Protein AF-A0A0X1KJQ1-F1 (afdb_monomer_lite)

Foldseek 3Di:
DDALLQLQQQLLVQQLVCCLPVVDGQAPVSSVVSLVVSVWDWPDDDPQWTWTDDPFWIWIWRGDQKTKIWIATPVRPLQRIKIWIWHQDPVQQWIWIFIGRPPPPDDPATQQRDIFTARSVPSDGPDLGRGAHWDQDPQGIEGEGEPVSVVSCVVVVNPQAHSGRRAGWDDDPQKIAGPPPRYMYGYDD

Sequence (189 aa):
MQEPITVAVPLAKRMMDVMVTEKRLPSGDDVRRFLKELGLEELYTGRGIALFRSRDVVALLFPREGLIVDVIPASGEVSDALEVIAYHDRKLNSLILEILPANDLEYEGNIGLEPVIVNLETGELESTPVLGDFEEDKDGFYLVIDRETFERWKENGNLGTCPLCGGELAWRGKKAVCLDCGYGVKVKD

Structure (mmCIF, N/CA/C/O backbone):
data_AF-A0A0X1KJQ1-F1
#
_entry.id   AF-A0A0X1KJQ1-F1
#
loop_
_atom_site.group_PDB
_atom_site.id
_atom_site.type_symbol
_atom_site.label_atom_id
_atom_site.label_alt_id
_atom_site.label_comp_id
_atom_site.label_asym_id
_atom_site.label_entity_id
_atom_site.label_seq_id
_atom_site.pdbx_PDB_ins_code
_atom_site.Cartn_x
_atom_site.Cartn_y
_atom_site.Cartn_z
_atom_site.occupancy
_atom_site.B_iso_or_equiv
_atom_site.auth_seq_id
_atom_site.auth_comp_id
_atom_site.auth_asym_id
_atom_site.auth_atom_id
_atom_site.pdbx_PDB_model_num
ATOM 1 N N . MET A 1 1 ? -2.306 -7.847 -16.699 1.00 67.56 1 MET A N 1
ATOM 2 C CA . MET A 1 1 ? -2.347 -8.990 -15.761 1.00 67.56 1 MET A CA 1
ATOM 3 C C . MET A 1 1 ? -2.340 -8.388 -14.376 1.00 67.56 1 MET A C 1
ATOM 5 O O . MET A 1 1 ? -1.516 -7.514 -14.147 1.00 67.56 1 MET A O 1
ATOM 9 N N . GLN A 1 2 ? -3.299 -8.731 -13.522 1.00 81.56 2 GLN A N 1
ATOM 10 C CA . GLN A 1 2 ? -3.352 -8.179 -12.167 1.00 81.56 2 GLN A CA 1
ATOM 11 C C . GLN A 1 2 ? -2.615 -9.133 -11.222 1.00 81.56 2 GLN A C 1
ATOM 13 O O . GLN A 1 2 ? -3.049 -10.261 -11.030 1.00 81.56 2 GLN A O 1
ATOM 18 N N . GLU A 1 3 ? -1.488 -8.698 -10.666 1.00 92.50 3 GLU A N 1
ATOM 19 C CA . GLU A 1 3 ? -0.755 -9.432 -9.624 1.00 92.50 3 GLU A CA 1
ATOM 20 C C . GLU A 1 3 ? -1.166 -8.921 -8.233 1.00 92.50 3 GLU A C 1
ATOM 22 O O . GLU A 1 3 ? -1.623 -7.776 -8.130 1.00 92.50 3 GLU A O 1
ATOM 27 N N . PRO A 1 4 ? -0.993 -9.693 -7.145 1.00 95.62 4 PRO A N 1
ATOM 28 C CA . PRO A 1 4 ? -1.346 -9.248 -5.794 1.00 95.62 4 PRO A CA 1
ATOM 29 C C . PRO A 1 4 ? -0.784 -7.872 -5.417 1.00 95.62 4 PRO A C 1
ATOM 31 O O . PRO A 1 4 ? -1.513 -7.031 -4.886 1.00 95.62 4 PRO A O 1
ATOM 34 N N . ILE A 1 5 ? 0.468 -7.587 -5.794 1.00 95.38 5 ILE A N 1
ATOM 35 C CA . ILE A 1 5 ? 1.127 -6.293 -5.561 1.00 95.38 5 ILE A CA 1
ATOM 36 C C . ILE A 1 5 ? 0.358 -5.113 -6.177 1.00 95.38 5 ILE A C 1
ATOM 38 O O . ILE A 1 5 ? 0.263 -4.041 -5.576 1.00 95.38 5 ILE A O 1
ATOM 42 N N . THR A 1 6 ? -0.270 -5.333 -7.336 1.00 95.69 6 THR A N 1
ATOM 43 C CA . THR A 1 6 ? -1.041 -4.324 -8.081 1.00 95.69 6 THR A CA 1
ATOM 44 C C . THR A 1 6 ? -2.399 -4.011 -7.451 1.00 95.69 6 THR A C 1
ATOM 46 O O . THR A 1 6 ? -3.085 -3.092 -7.892 1.00 95.69 6 THR A O 1
ATOM 49 N N . VAL A 1 7 ? -2.781 -4.745 -6.403 1.00 97.81 7 VAL A N 1
ATOM 50 C CA . VAL A 1 7 ? -3.948 -4.458 -5.559 1.00 97.81 7 VAL A CA 1
ATOM 51 C C . VAL A 1 7 ? -3.516 -4.000 -4.176 1.00 97.81 7 VAL A C 1
ATOM 53 O O . VAL A 1 7 ? -4.035 -2.997 -3.697 1.00 97.81 7 VAL A O 1
ATOM 56 N N . ALA A 1 8 ? -2.557 -4.689 -3.555 1.00 97.88 8 ALA A N 1
ATOM 57 C CA . ALA A 1 8 ? -2.129 -4.421 -2.187 1.00 97.88 8 ALA A CA 1
ATOM 58 C C . ALA A 1 8 ? -1.573 -2.998 -2.007 1.00 97.88 8 ALA A C 1
ATOM 60 O O . ALA A 1 8 ? -2.019 -2.275 -1.118 1.00 97.88 8 ALA A O 1
ATOM 61 N N . VAL A 1 9 ? -0.667 -2.553 -2.887 1.00 98.19 9 VAL A N 1
ATOM 62 C CA . VAL A 1 9 ? -0.049 -1.217 -2.785 1.00 98.19 9 VAL A CA 1
ATOM 63 C C . VAL A 1 9 ? -1.064 -0.088 -3.036 1.00 98.19 9 VAL A C 1
ATOM 65 O O . VAL A 1 9 ? -1.160 0.814 -2.198 1.00 98.19 9 VAL A O 1
ATOM 68 N N . PRO A 1 10 ? -1.890 -0.124 -4.102 1.00 98.25 10 PRO A N 1
ATOM 69 C CA . PRO A 1 10 ? -2.938 0.880 -4.297 1.00 98.25 10 PRO A CA 1
ATOM 70 C C . PRO A 1 10 ? -4.018 0.870 -3.209 1.00 98.25 10 PRO A C 1
ATOM 72 O O . PRO A 1 10 ? -4.569 1.923 -2.868 1.00 98.25 10 PRO A O 1
ATOM 75 N N . LEU A 1 11 ? -4.339 -0.302 -2.654 1.00 98.69 11 LEU A N 1
ATOM 76 C CA . LEU A 1 11 ? -5.252 -0.417 -1.521 1.00 98.69 11 LEU A CA 1
ATOM 77 C C . LEU A 1 11 ? -4.668 0.276 -0.288 1.00 98.69 11 LEU A C 1
ATOM 79 O O . LEU A 1 11 ? -5.336 1.121 0.307 1.00 98.69 11 LEU A O 1
ATOM 83 N N . ALA A 1 12 ? -3.414 -0.025 0.050 1.00 98.50 12 ALA A N 1
ATOM 84 C CA . ALA A 1 12 ? -2.719 0.603 1.163 1.00 98.50 12 ALA A CA 1
ATOM 85 C C . ALA A 1 12 ? -2.623 2.125 0.987 1.00 98.50 12 ALA A C 1
ATOM 87 O O . ALA A 1 12 ? -2.855 2.858 1.943 1.00 98.50 12 ALA A O 1
ATOM 88 N N . LYS A 1 13 ? -2.396 2.629 -0.236 1.00 98.19 13 LYS A N 1
ATOM 89 C CA . LYS A 1 13 ? -2.432 4.075 -0.516 1.00 98.19 13 LYS A CA 1
ATOM 90 C C . LYS A 1 13 ? -3.774 4.702 -0.118 1.00 98.19 13 LYS A C 1
AT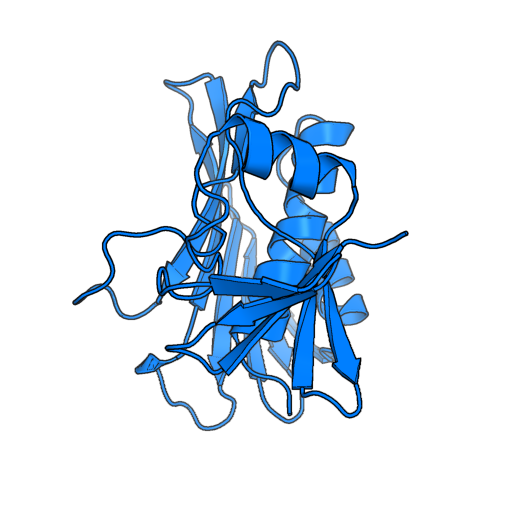OM 92 O O . LYS A 1 13 ? -3.795 5.708 0.585 1.00 98.19 13 LYS A O 1
ATOM 97 N N . ARG A 1 14 ? -4.895 4.093 -0.523 1.00 98.38 14 ARG A N 1
ATOM 98 C CA . ARG A 1 14 ? -6.253 4.578 -0.194 1.00 98.38 14 ARG A CA 1
ATOM 99 C C . ARG A 1 14 ? -6.545 4.494 1.305 1.00 98.38 14 ARG A C 1
ATOM 101 O O . ARG A 1 14 ? -7.184 5.381 1.863 1.00 98.38 14 ARG A O 1
ATOM 108 N N . MET A 1 15 ? -6.070 3.439 1.965 1.00 98.19 15 MET A N 1
ATOM 109 C CA . MET A 1 15 ? -6.195 3.271 3.415 1.00 98.19 15 MET A CA 1
ATOM 110 C C . MET A 1 15 ? -5.374 4.314 4.184 1.00 98.19 15 MET A C 1
ATOM 112 O O . MET A 1 15 ? -5.902 4.932 5.107 1.00 98.19 15 MET A O 1
ATOM 116 N N . MET A 1 16 ? -4.130 4.564 3.764 1.00 97.62 16 MET A N 1
ATOM 117 C CA . MET A 1 16 ? -3.270 5.622 4.298 1.00 97.62 16 MET A CA 1
ATOM 118 C C . MET A 1 16 ? -3.942 6.991 4.180 1.00 97.62 16 MET A C 1
ATOM 120 O O . MET A 1 16 ? -3.941 7.749 5.145 1.00 97.62 16 MET A O 1
ATOM 124 N N . ASP A 1 17 ? -4.562 7.296 3.038 1.00 96.69 17 ASP A N 1
ATOM 125 C CA . ASP A 1 17 ? -5.231 8.585 2.827 1.00 96.69 17 ASP A CA 1
ATOM 126 C C . ASP A 1 17 ? -6.371 8.818 3.831 1.00 96.69 17 ASP A C 1
ATOM 128 O O . ASP A 1 17 ? -6.514 9.927 4.352 1.00 96.69 17 ASP A O 1
ATOM 132 N N . VAL A 1 18 ? -7.137 7.773 4.170 1.00 96.94 18 VAL A N 1
ATOM 133 C CA . VAL A 1 18 ? -8.138 7.830 5.251 1.00 96.94 18 VAL A CA 1
ATOM 134 C C . VAL A 1 18 ? -7.468 8.030 6.609 1.00 96.94 18 VAL A C 1
ATOM 136 O O . VAL A 1 18 ? -7.904 8.882 7.380 1.00 96.94 18 VAL A O 1
ATOM 139 N N . MET A 1 19 ? -6.403 7.282 6.907 1.00 96.75 19 MET A N 1
ATOM 140 C CA . MET A 1 19 ? -5.696 7.382 8.190 1.00 96.75 19 MET A CA 1
ATOM 141 C C . MET A 1 19 ? -5.134 8.786 8.425 1.00 96.75 19 MET A C 1
ATOM 143 O O . MET A 1 19 ? -5.320 9.333 9.509 1.00 96.75 19 MET A O 1
ATOM 147 N N . VAL A 1 20 ? -4.512 9.390 7.411 1.00 95.50 20 VAL A N 1
ATOM 148 C CA . VAL A 1 20 ? -3.933 10.741 7.484 1.00 95.50 20 VAL A CA 1
ATOM 149 C C . VAL A 1 20 ? -5.025 11.812 7.543 1.00 95.50 20 VAL A C 1
ATOM 151 O O . VAL A 1 20 ? -4.971 12.710 8.381 1.00 95.50 20 VAL A O 1
ATOM 154 N N . THR A 1 21 ? -6.045 11.722 6.684 1.00 94.94 21 THR A N 1
ATOM 155 C CA . THR A 1 21 ? -7.058 12.786 6.555 1.00 94.94 21 THR A CA 1
ATOM 156 C C . THR A 1 21 ? -8.085 12.756 7.687 1.00 94.94 21 THR A C 1
ATOM 158 O O . THR A 1 21 ? -8.520 13.802 8.167 1.00 94.94 21 THR A O 1
ATOM 161 N N . GLU A 1 22 ? -8.495 11.561 8.114 1.00 95.62 22 GLU A N 1
ATOM 162 C CA . GLU A 1 22 ? -9.597 11.367 9.061 1.00 95.62 22 GLU A CA 1
ATOM 163 C C . GLU A 1 22 ? -9.137 10.915 10.453 1.00 95.62 22 GLU A C 1
ATOM 165 O O . GLU A 1 22 ? -9.962 10.834 11.364 1.00 95.62 22 GLU A O 1
ATOM 170 N N . LYS A 1 23 ? -7.839 10.630 10.642 1.00 95.38 23 LYS A N 1
ATOM 171 C CA . LYS A 1 23 ? -7.249 10.189 11.922 1.00 95.38 23 LYS A CA 1
ATOM 172 C C . LYS A 1 23 ? -7.946 8.962 12.521 1.00 95.38 23 LYS A C 1
ATOM 174 O O . LYS A 1 23 ? -8.136 8.854 13.733 1.00 95.38 23 LYS A O 1
ATOM 179 N N . ARG A 1 24 ? -8.348 8.021 11.665 1.00 95.12 24 ARG A N 1
ATOM 180 C CA . ARG A 1 24 ? -8.981 6.751 12.050 1.00 95.12 24 ARG A CA 1
ATOM 181 C C . ARG A 1 24 ? -8.536 5.619 11.138 1.00 95.12 24 ARG A C 1
ATOM 183 O O . ARG A 1 24 ? -8.109 5.852 10.012 1.00 95.12 24 ARG A O 1
ATOM 190 N N . LEU A 1 25 ? -8.725 4.382 11.589 1.00 96.44 25 LEU A N 1
ATOM 191 C CA . LEU A 1 25 ? -8.630 3.241 10.686 1.00 96.44 25 LEU A CA 1
ATOM 192 C C . LEU A 1 25 ? -9.742 3.310 9.622 1.00 96.44 25 LEU A C 1
ATOM 194 O O . LEU A 1 25 ? -10.868 3.742 9.924 1.00 96.44 25 LEU A O 1
ATOM 198 N N . PRO A 1 26 ? -9.460 2.874 8.384 1.00 96.25 26 PRO A N 1
ATOM 199 C CA . PRO A 1 26 ? -10.504 2.659 7.397 1.00 96.25 26 PRO A CA 1
ATOM 200 C C . PRO A 1 26 ? -11.497 1.615 7.920 1.00 96.25 26 PRO A C 1
ATOM 202 O O . PRO A 1 26 ? -11.125 0.627 8.554 1.00 96.25 26 PRO A O 1
ATOM 205 N N . SER A 1 27 ? -12.783 1.849 7.675 1.00 96.06 27 SER A N 1
ATOM 206 C CA . SER A 1 27 ? -13.830 0.898 8.035 1.00 96.06 27 SER A CA 1
ATOM 207 C C . SER A 1 27 ? -13.865 -0.266 7.042 1.00 96.06 27 SER A C 1
ATOM 209 O O . SER A 1 27 ? -13.328 -0.179 5.935 1.00 96.06 27 SER A O 1
ATOM 211 N N . GLY A 1 28 ? -14.568 -1.346 7.396 1.00 96.00 28 GLY A N 1
ATOM 212 C CA . GLY A 1 28 ? -14.837 -2.426 6.445 1.00 96.00 28 GLY A CA 1
ATOM 213 C C . GLY A 1 28 ? -15.487 -1.907 5.158 1.00 96.00 28 GLY A C 1
ATOM 214 O O . GLY A 1 28 ? -15.074 -2.295 4.074 1.00 96.00 28 GLY A O 1
ATOM 215 N N . ASP A 1 29 ? -16.439 -0.977 5.254 1.00 96.25 29 ASP A N 1
ATOM 216 C CA . ASP A 1 29 ? -17.105 -0.406 4.079 1.00 96.25 29 ASP A CA 1
ATOM 217 C C . ASP A 1 29 ? -16.185 0.485 3.232 1.00 96.25 29 ASP A C 1
ATOM 219 O O . ASP A 1 29 ? -16.284 0.446 2.003 1.00 96.25 29 ASP A O 1
ATOM 223 N N . ASP A 1 30 ? -15.248 1.215 3.852 1.00 97.81 30 ASP A N 1
ATOM 224 C CA . ASP A 1 30 ? -14.214 1.953 3.114 1.00 97.81 30 ASP A CA 1
ATOM 225 C C . ASP A 1 30 ? -13.378 0.996 2.261 1.00 97.81 30 ASP A C 1
ATOM 227 O O . ASP A 1 30 ? -13.228 1.202 1.057 1.00 97.81 30 ASP A O 1
ATOM 231 N N . VAL A 1 31 ? -12.895 -0.096 2.860 1.00 98.19 31 VAL A N 1
ATOM 232 C CA . VAL A 1 31 ? -12.043 -1.065 2.160 1.00 98.19 31 VAL A CA 1
ATOM 233 C C . VAL A 1 31 ? -12.809 -1.834 1.088 1.00 98.19 31 VAL A C 1
ATOM 235 O O . VAL A 1 31 ? -12.293 -2.028 -0.012 1.00 98.19 31 VAL A O 1
ATOM 238 N N . ARG A 1 32 ? -14.073 -2.198 1.339 1.00 98.00 32 ARG A N 1
ATOM 239 C CA . ARG A 1 32 ? -14.944 -2.796 0.312 1.00 98.00 32 ARG A CA 1
ATOM 240 C C . ARG A 1 32 ? -15.119 -1.868 -0.890 1.00 98.00 32 ARG A C 1
ATOM 242 O O . ARG A 1 32 ? -15.123 -2.344 -2.024 1.00 98.00 32 ARG A O 1
ATOM 249 N N . ARG A 1 33 ? -15.274 -0.556 -0.663 1.00 98.38 33 ARG A N 1
ATOM 250 C CA . ARG A 1 33 ? -15.333 0.444 -1.741 1.00 98.38 33 ARG A CA 1
ATOM 251 C C . ARG A 1 33 ? -14.007 0.491 -2.504 1.00 98.38 33 ARG A C 1
ATOM 253 O O . ARG A 1 33 ? -14.034 0.390 -3.726 1.00 98.38 33 ARG A O 1
ATOM 260 N N . PHE A 1 34 ? -12.874 0.565 -1.807 1.00 98.56 34 PHE A N 1
ATOM 261 C CA . PHE A 1 34 ? -11.551 0.618 -2.439 1.00 98.56 34 PHE A CA 1
ATOM 262 C C . PHE A 1 34 ? -11.261 -0.612 -3.304 1.00 98.56 34 PHE A C 1
ATOM 264 O O . PHE A 1 34 ? -10.818 -0.469 -4.438 1.00 98.56 34 PHE A O 1
ATOM 271 N N . LEU A 1 35 ? -11.581 -1.818 -2.827 1.00 98.50 35 LEU A N 1
ATOM 272 C CA . LEU A 1 35 ? -11.411 -3.049 -3.608 1.00 98.50 35 LEU A CA 1
ATOM 273 C C . LEU A 1 35 ? -12.257 -3.045 -4.895 1.00 98.50 35 LEU A C 1
ATOM 275 O O . LEU A 1 35 ? -11.777 -3.475 -5.943 1.00 98.50 35 LEU A O 1
ATOM 279 N N . LYS A 1 36 ? -13.483 -2.504 -4.850 1.00 98.38 36 LYS A N 1
ATOM 280 C CA . LYS A 1 36 ? -14.333 -2.331 -6.044 1.00 98.38 36 LYS A CA 1
ATOM 281 C C . LYS A 1 36 ? -13.759 -1.306 -7.020 1.00 98.38 36 LYS A C 1
ATOM 283 O O . LYS A 1 36 ? -13.779 -1.538 -8.225 1.00 98.38 36 LYS A O 1
ATOM 288 N N . GLU A 1 37 ? -13.226 -0.195 -6.516 1.00 98.00 37 GLU A N 1
ATOM 289 C CA . GLU A 1 37 ? -12.540 0.822 -7.328 1.00 98.00 37 GLU A CA 1
ATOM 290 C C . GLU A 1 37 ? -11.274 0.270 -8.001 1.00 98.00 37 GLU A C 1
ATOM 292 O O . GLU A 1 37 ? -10.942 0.682 -9.110 1.00 98.00 37 GLU A O 1
ATOM 297 N N . LEU A 1 38 ? -10.613 -0.707 -7.372 1.00 97.19 38 LEU A N 1
ATOM 298 C CA . LEU A 1 38 ? -9.484 -1.463 -7.931 1.00 97.19 38 LEU A CA 1
ATOM 299 C C . LEU A 1 38 ? -9.909 -2.575 -8.909 1.00 97.19 38 LEU A C 1
ATOM 301 O O . LEU A 1 38 ? -9.076 -3.361 -9.365 1.00 97.19 38 LEU A O 1
ATOM 305 N N . GLY A 1 39 ? -11.197 -2.642 -9.251 1.00 96.88 39 GLY A N 1
ATOM 306 C CA . GLY A 1 39 ? -11.729 -3.543 -10.269 1.00 96.88 39 GLY A CA 1
ATOM 307 C C . GLY A 1 39 ? -12.068 -4.948 -9.775 1.00 96.88 39 GLY A C 1
ATOM 308 O O . GLY A 1 39 ? -12.273 -5.834 -10.606 1.00 96.88 39 GLY A O 1
ATOM 309 N N . LEU A 1 40 ? -12.136 -5.181 -8.459 1.00 98.25 40 LEU A N 1
ATOM 310 C CA . LEU A 1 40 ? -12.567 -6.469 -7.919 1.00 98.25 40 LEU A CA 1
ATOM 311 C C . LEU A 1 40 ? -14.087 -6.494 -7.707 1.00 98.25 40 LEU A C 1
ATOM 313 O O . LEU A 1 40 ? -14.685 -5.584 -7.134 1.00 98.25 40 LEU A O 1
ATOM 317 N N . GLU A 1 41 ? -14.716 -7.588 -8.121 1.00 98.31 41 GLU A N 1
ATOM 318 C CA . GLU A 1 41 ? -16.125 -7.870 -7.875 1.00 98.31 41 GLU A CA 1
ATOM 319 C C . GLU A 1 41 ? -16.316 -8.437 -6.462 1.00 98.31 41 GLU A C 1
ATOM 321 O O . GLU A 1 41 ? -15.594 -9.342 -6.046 1.00 98.31 41 GLU A O 1
ATOM 326 N N . GLU A 1 42 ? -17.300 -7.928 -5.717 1.00 98.50 42 GLU A N 1
ATOM 327 C CA . GLU A 1 42 ? -17.686 -8.481 -4.413 1.00 98.50 42 GLU A CA 1
ATOM 328 C C . GLU A 1 42 ? -18.561 -9.722 -4.613 1.00 98.50 42 GLU A C 1
ATOM 330 O O . GLU A 1 42 ? -19.692 -9.618 -5.082 1.00 98.50 42 GLU A O 1
ATOM 335 N N . LEU A 1 43 ? -18.053 -10.891 -4.225 1.00 98.12 43 LEU A N 1
ATOM 336 C CA . LEU A 1 43 ? -18.750 -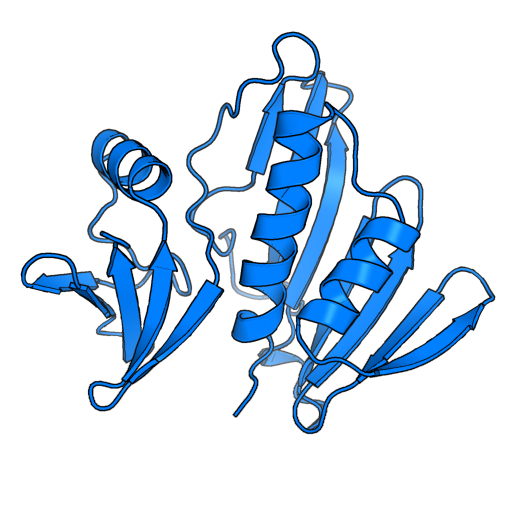12.169 -4.387 1.00 98.12 43 LEU A CA 1
ATOM 337 C C . LEU A 1 43 ? -19.509 -12.601 -3.130 1.00 98.12 43 LEU A C 1
ATOM 339 O O . LEU A 1 43 ? -20.480 -13.352 -3.212 1.00 98.12 43 LEU A O 1
ATOM 343 N N . TYR A 1 44 ? -19.053 -12.171 -1.953 1.00 97.81 44 TYR A N 1
ATOM 344 C CA . TYR A 1 44 ? -19.678 -12.530 -0.684 1.00 97.81 44 TYR A CA 1
ATOM 345 C C . TYR A 1 44 ? -19.393 -11.486 0.394 1.00 97.81 44 TYR A C 1
ATOM 347 O O . TYR A 1 44 ? -18.314 -10.904 0.453 1.00 97.81 44 TYR A O 1
ATOM 355 N N . THR A 1 45 ? -20.355 -11.277 1.290 1.00 96.69 45 THR A N 1
ATOM 356 C CA . THR A 1 45 ? -20.175 -10.534 2.541 1.00 96.69 45 THR A CA 1
ATOM 357 C C . THR A 1 45 ? -21.057 -11.163 3.610 1.00 96.69 45 THR A C 1
ATOM 359 O O . THR A 1 45 ? -22.267 -11.297 3.435 1.00 96.69 45 THR A O 1
ATOM 362 N N . GLY A 1 46 ? -20.462 -11.558 4.730 1.00 94.12 46 GLY A N 1
ATOM 363 C CA . GLY A 1 46 ? -21.195 -12.135 5.851 1.00 94.12 46 GLY A CA 1
ATOM 364 C C . GLY A 1 46 ? -20.281 -12.875 6.816 1.00 94.12 46 GLY A C 1
ATOM 365 O O . GLY A 1 46 ? -19.161 -13.230 6.476 1.00 94.12 46 GLY A O 1
ATOM 366 N N . ARG A 1 47 ? -20.757 -13.146 8.037 1.00 92.62 47 ARG A N 1
ATOM 367 C CA . ARG A 1 47 ? -19.992 -13.880 9.071 1.00 92.62 47 ARG A CA 1
ATOM 368 C C . ARG A 1 47 ? -18.608 -13.275 9.384 1.00 92.62 47 ARG A C 1
ATOM 370 O O . ARG A 1 47 ? -17.688 -14.005 9.731 1.00 92.62 47 ARG A O 1
ATOM 377 N N . GLY A 1 48 ? -18.471 -11.952 9.271 1.00 93.06 48 GLY A N 1
ATOM 378 C CA . GLY A 1 48 ? -17.218 -11.252 9.575 1.00 93.06 48 GLY A CA 1
ATOM 379 C C . GLY A 1 48 ? -16.120 -11.411 8.518 1.00 93.06 48 GLY A C 1
ATOM 380 O O . GLY A 1 48 ? -14.952 -11.243 8.853 1.00 93.06 48 GLY A O 1
ATOM 381 N N . ILE A 1 49 ? -16.480 -11.743 7.274 1.00 96.88 49 ILE A N 1
ATOM 382 C CA . ILE A 1 49 ? -15.567 -11.776 6.125 1.00 96.88 49 ILE A CA 1
ATOM 383 C C . ILE A 1 49 ? -16.276 -11.249 4.868 1.00 96.88 49 ILE A C 1
ATOM 385 O O . ILE A 1 49 ? -17.498 -11.388 4.728 1.00 96.88 49 ILE A O 1
ATOM 389 N N . ALA A 1 50 ? -15.517 -10.665 3.946 1.00 98.06 50 ALA A N 1
ATOM 390 C CA . ALA A 1 50 ? -15.966 -10.371 2.590 1.00 98.06 50 ALA A CA 1
ATOM 391 C C . ALA A 1 50 ? -14.967 -10.915 1.558 1.00 98.06 50 ALA A C 1
ATOM 393 O O . ALA A 1 50 ? -13.760 -10.889 1.781 1.00 98.06 50 ALA A O 1
ATOM 394 N N . LEU A 1 51 ? -15.487 -11.434 0.446 1.00 98.31 51 LEU A N 1
ATOM 395 C CA . LEU A 1 51 ? -14.717 -12.033 -0.643 1.00 98.31 51 LEU A CA 1
ATOM 396 C C . LEU A 1 51 ? -14.840 -11.165 -1.886 1.00 98.31 51 LEU A C 1
ATOM 398 O O . LEU A 1 51 ? -15.949 -10.867 -2.336 1.00 98.31 51 LEU A O 1
ATOM 402 N N . PHE A 1 52 ? -13.693 -10.848 -2.463 1.00 98.50 52 PHE A N 1
ATOM 403 C CA . PHE A 1 52 ? -13.542 -10.057 -3.667 1.00 98.50 52 PHE A CA 1
ATOM 404 C C . PHE A 1 52 ? -12.738 -10.830 -4.700 1.00 98.50 52 PHE A C 1
ATOM 406 O O . PHE A 1 52 ? -11.851 -11.610 -4.351 1.00 98.50 52 PHE A O 1
ATOM 413 N N . ARG A 1 53 ? -13.039 -10.634 -5.980 1.00 97.50 53 ARG A N 1
ATOM 414 C CA . ARG A 1 53 ? -12.359 -11.357 -7.051 1.00 97.50 53 ARG A CA 1
ATOM 415 C C . ARG A 1 53 ? -12.254 -10.528 -8.323 1.00 97.50 53 ARG A C 1
ATOM 417 O O . ARG A 1 53 ? -13.219 -9.896 -8.736 1.00 97.50 53 ARG A O 1
ATOM 424 N N . SER A 1 54 ? -11.107 -10.612 -8.983 1.00 96.81 54 SER A N 1
ATOM 425 C CA . SER A 1 54 ? -10.970 -10.309 -10.407 1.00 96.81 54 SER A CA 1
ATOM 426 C C . SER A 1 54 ? -10.620 -11.589 -11.176 1.00 96.81 54 SER A C 1
ATOM 428 O O . SER A 1 54 ? -10.685 -12.704 -10.650 1.00 96.81 54 SER A O 1
ATOM 430 N N . ARG A 1 55 ? -10.266 -11.467 -12.456 1.00 95.94 55 ARG A N 1
ATOM 431 C CA . ARG A 1 55 ? -9.794 -12.623 -13.225 1.00 95.94 55 ARG A CA 1
ATOM 432 C C . ARG A 1 55 ? -8.539 -13.250 -12.602 1.00 95.94 55 ARG A C 1
ATOM 434 O O . ARG A 1 55 ? -8.455 -14.477 -12.564 1.00 95.94 55 ARG A O 1
ATOM 441 N N . ASP A 1 56 ? -7.623 -12.412 -12.121 1.00 96.19 56 ASP A N 1
ATOM 442 C CA . ASP A 1 56 ? -6.246 -12.805 -11.806 1.00 96.19 56 ASP A CA 1
ATOM 443 C C . ASP A 1 56 ? -5.954 -12.816 -10.293 1.00 96.19 56 ASP A C 1
ATOM 445 O O . ASP A 1 56 ? -5.007 -13.472 -9.870 1.00 96.19 56 ASP A O 1
ATOM 449 N N . VAL A 1 57 ? -6.789 -12.177 -9.460 1.00 97.44 57 VAL A N 1
ATOM 450 C CA . VAL A 1 57 ? -6.615 -12.135 -7.994 1.00 97.44 57 VAL A CA 1
ATOM 451 C C . VAL A 1 57 ? -7.908 -12.398 -7.223 1.00 97.44 57 VAL A C 1
ATOM 453 O O . VAL A 1 57 ? -9.020 -12.155 -7.699 1.00 97.44 57 VAL A O 1
ATOM 456 N N . VAL A 1 58 ? -7.748 -12.869 -5.991 1.00 97.81 58 VAL A N 1
ATOM 457 C CA . VAL A 1 58 ? -8.786 -12.995 -4.967 1.00 97.81 58 VAL A CA 1
ATOM 458 C C . VAL A 1 58 ? -8.363 -12.162 -3.763 1.00 97.81 58 VAL A C 1
ATOM 460 O O . VAL A 1 58 ? -7.219 -12.268 -3.338 1.00 97.81 58 VAL A O 1
ATOM 463 N N . ALA A 1 59 ? -9.272 -11.365 -3.203 1.00 98.12 59 ALA A N 1
ATOM 464 C CA . ALA A 1 59 ? -9.030 -10.652 -1.955 1.00 98.12 59 ALA A CA 1
ATOM 465 C C . ALA A 1 59 ? -10.030 -11.060 -0.862 1.00 98.12 59 ALA A C 1
ATOM 467 O O . ALA A 1 59 ? -11.238 -11.142 -1.106 1.00 98.12 59 ALA A O 1
ATOM 468 N N . LEU A 1 60 ? -9.528 -11.314 0.346 1.00 97.75 60 LEU A N 1
ATOM 469 C CA . LEU A 1 60 ? -10.310 -11.656 1.533 1.00 97.75 60 LEU A CA 1
ATOM 470 C C . LEU A 1 60 ? -10.193 -10.529 2.550 1.00 97.75 60 LEU A C 1
ATOM 472 O O . LEU A 1 60 ? -9.124 -10.288 3.088 1.00 97.75 60 LEU A O 1
ATOM 476 N N . LEU A 1 61 ? -11.302 -9.854 2.831 1.00 98.25 61 LEU A N 1
ATOM 477 C CA . LEU A 1 61 ? -11.365 -8.791 3.827 1.00 98.25 61 LEU A CA 1
ATOM 478 C C . LEU A 1 61 ? -11.894 -9.338 5.155 1.00 98.25 61 LEU A C 1
ATOM 480 O O . LEU A 1 61 ? -13.015 -9.854 5.215 1.00 98.25 61 LEU A O 1
ATOM 484 N N . PHE A 1 62 ? -11.140 -9.117 6.230 1.00 97.19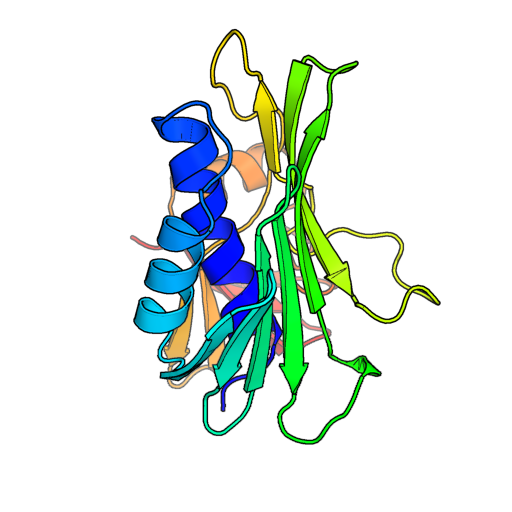 62 PHE A N 1
ATOM 485 C CA . PHE A 1 62 ? -11.524 -9.382 7.615 1.00 97.19 62 PHE A CA 1
ATOM 486 C C . PHE A 1 62 ? -11.706 -8.056 8.376 1.00 97.19 62 PHE A C 1
ATOM 488 O O . PHE A 1 62 ? -10.746 -7.515 8.929 1.00 97.19 62 PHE A O 1
ATOM 495 N N . PRO A 1 63 ? -12.932 -7.507 8.442 1.00 87.94 63 PRO A N 1
ATOM 496 C CA . PRO A 1 63 ? -13.197 -6.257 9.143 1.00 87.94 63 PRO A CA 1
ATOM 497 C C . PRO A 1 63 ? -13.328 -6.518 10.655 1.00 87.94 63 PRO A C 1
ATOM 499 O O . PRO A 1 63 ? -14.424 -6.783 11.155 1.00 87.94 63 PRO A O 1
ATOM 502 N N . ARG A 1 64 ? -12.206 -6.499 11.386 1.00 87.06 64 ARG A N 1
ATOM 503 C CA . ARG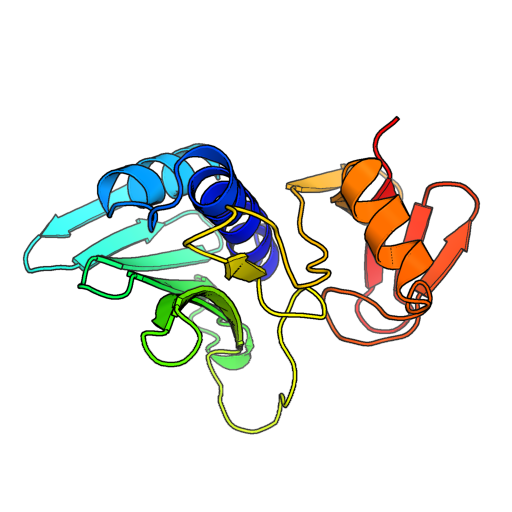 A 1 64 ? -12.147 -6.602 12.861 1.00 87.06 64 ARG A CA 1
ATOM 504 C C . ARG A 1 64 ? -11.679 -5.265 13.465 1.00 87.06 64 ARG A C 1
ATOM 506 O O . ARG A 1 64 ? -11.684 -4.253 12.773 1.00 87.06 64 ARG A O 1
ATOM 513 N N . GLU A 1 65 ? -11.315 -5.235 14.756 1.00 80.06 65 GLU A N 1
ATOM 514 C CA . GLU A 1 65 ? -10.714 -4.036 15.383 1.00 80.06 65 GLU A CA 1
ATOM 515 C C . GLU A 1 65 ? -9.432 -3.590 14.660 1.00 80.06 65 GLU A C 1
ATOM 517 O O . GLU A 1 65 ? -9.199 -2.394 14.506 1.00 80.06 65 GLU A O 1
ATOM 522 N N . GLY A 1 66 ? -8.636 -4.558 14.196 1.00 84.69 66 GLY A N 1
ATOM 523 C CA . GLY A 1 66 ? -7.669 -4.378 13.118 1.00 84.69 66 GLY A CA 1
ATOM 524 C C . GLY A 1 66 ? -8.257 -4.903 11.811 1.00 84.69 66 GLY A C 1
ATOM 525 O O . GLY A 1 66 ? -9.024 -5.870 11.807 1.00 84.69 66 GLY A O 1
ATOM 526 N N . LEU A 1 67 ? -7.921 -4.257 10.706 1.00 94.56 67 LEU A N 1
ATOM 527 C CA . LEU A 1 67 ? -8.391 -4.622 9.382 1.00 94.56 67 LEU A CA 1
ATOM 528 C C . LEU A 1 67 ? -7.301 -5.421 8.676 1.00 94.56 67 LEU A C 1
ATOM 530 O O . LEU A 1 67 ? -6.166 -4.967 8.605 1.00 94.56 67 LEU A O 1
ATOM 534 N N . ILE A 1 68 ? -7.652 -6.598 8.165 1.00 97.00 68 ILE A N 1
ATOM 535 C CA . ILE A 1 68 ? -6.737 -7.450 7.396 1.00 97.00 68 ILE A CA 1
ATOM 536 C C . ILE A 1 68 ? -7.353 -7.692 6.023 1.00 97.00 68 ILE A C 1
ATOM 538 O O . ILE A 1 68 ? -8.552 -7.989 5.929 1.00 97.00 68 ILE A O 1
ATOM 542 N N . VAL A 1 69 ? -6.548 -7.552 4.973 1.00 98.00 69 VAL A N 1
ATOM 543 C CA . VAL A 1 69 ? -6.895 -7.957 3.612 1.00 98.00 69 VAL A CA 1
ATOM 544 C C . VAL A 1 69 ? -5.823 -8.874 3.056 1.00 98.00 69 VAL A C 1
ATOM 546 O O . VAL A 1 69 ? -4.720 -8.415 2.775 1.00 98.00 69 VAL A O 1
ATOM 549 N N . ASP A 1 70 ? -6.181 -10.127 2.809 1.00 97.00 70 ASP A N 1
ATOM 550 C CA . ASP A 1 70 ? -5.304 -11.055 2.099 1.00 97.00 70 ASP A CA 1
ATOM 551 C C . ASP A 1 70 ? -5.566 -10.896 0.606 1.00 97.00 70 ASP A C 1
ATOM 553 O O . ASP A 1 70 ? -6.718 -10.950 0.172 1.00 97.00 70 ASP A O 1
ATOM 557 N N . VAL A 1 71 ? -4.520 -10.718 -0.189 1.00 97.56 71 VAL A N 1
ATOM 558 C CA . VAL A 1 71 ? -4.571 -10.626 -1.647 1.00 97.56 71 VAL A CA 1
ATOM 559 C C . VAL A 1 71 ? -3.783 -11.793 -2.220 1.00 97.56 71 VAL A C 1
ATOM 561 O O . VAL A 1 71 ? -2.572 -11.885 -2.056 1.00 97.56 71 VAL A O 1
ATOM 564 N N . ILE A 1 72 ? -4.476 -12.693 -2.907 1.00 96.44 72 ILE A N 1
ATOM 565 C CA . ILE A 1 72 ? -3.959 -13.996 -3.324 1.00 96.44 72 ILE A CA 1
ATOM 566 C C . ILE A 1 72 ? -4.094 -14.112 -4.847 1.00 96.44 72 ILE A C 1
ATOM 568 O O . ILE A 1 72 ? -5.144 -13.742 -5.389 1.00 96.44 72 ILE A O 1
ATOM 572 N N . PRO A 1 73 ? -3.099 -14.658 -5.568 1.00 95.31 73 PRO A N 1
ATOM 573 C CA . PRO A 1 73 ? -3.269 -15.005 -6.972 1.00 95.31 73 PRO A CA 1
ATOM 574 C C . PRO A 1 73 ? -4.461 -15.942 -7.179 1.00 95.31 73 PRO A C 1
ATOM 576 O O . PRO A 1 73 ? -4.666 -16.906 -6.439 1.00 95.31 73 PRO A O 1
ATOM 579 N N . ALA A 1 74 ? -5.239 -15.725 -8.236 1.00 94.56 74 ALA A N 1
ATOM 580 C CA . ALA A 1 74 ? -6.356 -16.600 -8.580 1.00 94.56 74 ALA A CA 1
ATOM 581 C C . ALA A 1 74 ? -5.908 -18.015 -8.999 1.00 94.56 74 ALA A C 1
ATOM 583 O O . ALA A 1 74 ? -6.750 -18.916 -9.034 1.00 94.56 74 ALA A O 1
ATOM 584 N N . SER A 1 75 ? -4.615 -18.209 -9.300 1.00 92.38 75 SER A N 1
ATOM 585 C CA . SER A 1 75 ? -3.969 -19.517 -9.486 1.00 92.38 75 SER A CA 1
ATOM 586 C C . SER A 1 75 ? -3.866 -20.324 -8.185 1.00 92.38 75 SER A C 1
ATOM 588 O O . SER A 1 75 ? -3.776 -21.548 -8.243 1.00 92.38 75 SER A O 1
ATOM 590 N N . GLY A 1 76 ? -3.924 -19.660 -7.024 1.00 86.56 76 GLY A N 1
ATOM 591 C CA . GLY A 1 76 ? -3.736 -20.267 -5.705 1.00 86.56 76 GLY A CA 1
ATOM 592 C C . GLY A 1 76 ? -2.275 -20.357 -5.251 1.00 86.56 76 GLY A C 1
ATOM 593 O O . GLY A 1 76 ? -2.004 -21.004 -4.241 1.00 86.56 76 GLY A O 1
ATOM 594 N N . GLU A 1 77 ? -1.336 -19.736 -5.968 1.00 87.38 77 GLU A N 1
ATOM 595 C CA . GLU A 1 77 ? 0.076 -19.668 -5.576 1.00 87.38 77 GLU A CA 1
ATOM 596 C C . GLU A 1 77 ? 0.247 -18.760 -4.351 1.00 87.38 77 GLU A C 1
ATOM 598 O O . GLU A 1 77 ? 0.200 -17.538 -4.435 1.00 87.38 77 GLU A O 1
ATOM 603 N N . VAL A 1 78 ? 0.410 -19.371 -3.178 1.00 84.12 78 VAL A N 1
ATOM 604 C CA . VAL A 1 78 ? 0.493 -18.647 -1.897 1.00 84.12 78 VAL A CA 1
ATOM 605 C C . VAL A 1 78 ? 1.825 -17.903 -1.737 1.00 84.12 78 VAL A C 1
ATOM 607 O O . VAL A 1 78 ? 1.902 -16.975 -0.943 1.00 84.12 78 VAL A O 1
ATOM 610 N N . SER A 1 79 ? 2.864 -18.268 -2.498 1.00 84.81 79 SER A N 1
ATOM 611 C CA . SER A 1 79 ? 4.176 -17.603 -2.454 1.00 84.81 79 SER A CA 1
ATOM 612 C C . SER A 1 79 ? 4.123 -16.119 -2.803 1.00 84.81 79 SER A C 1
ATOM 614 O O . SER A 1 79 ? 4.968 -15.363 -2.337 1.00 84.81 79 SER A O 1
ATOM 616 N N . ASP A 1 80 ? 3.134 -15.726 -3.603 1.00 88.62 80 ASP A N 1
ATOM 617 C CA . ASP A 1 80 ? 2.993 -14.365 -4.118 1.00 88.62 80 ASP A CA 1
ATOM 618 C C . ASP A 1 80 ? 1.849 -13.624 -3.410 1.00 88.62 80 ASP A C 1
ATOM 620 O O . ASP A 1 80 ? 1.521 -12.487 -3.754 1.00 88.62 80 ASP A O 1
ATOM 624 N N . ALA A 1 81 ? 1.194 -14.278 -2.445 1.00 93.56 81 ALA A N 1
ATOM 625 C CA . ALA A 1 81 ? 0.114 -13.682 -1.682 1.00 93.56 81 ALA A CA 1
ATOM 626 C C . ALA A 1 81 ? 0.653 -12.610 -0.729 1.00 93.56 81 ALA A C 1
ATOM 628 O O . ALA A 1 81 ? 1.720 -12.762 -0.138 1.00 93.56 81 ALA A O 1
ATOM 629 N N . LEU A 1 82 ? -0.115 -11.536 -0.567 1.00 95.50 82 LEU A N 1
ATOM 630 C CA . LEU A 1 82 ? 0.222 -10.398 0.283 1.00 95.50 82 LEU A CA 1
ATOM 631 C C . LEU A 1 82 ? -0.887 -10.152 1.303 1.00 95.50 82 LEU A C 1
ATOM 633 O O . LEU A 1 82 ? -2.064 -10.292 0.981 1.00 95.50 82 LEU A O 1
ATO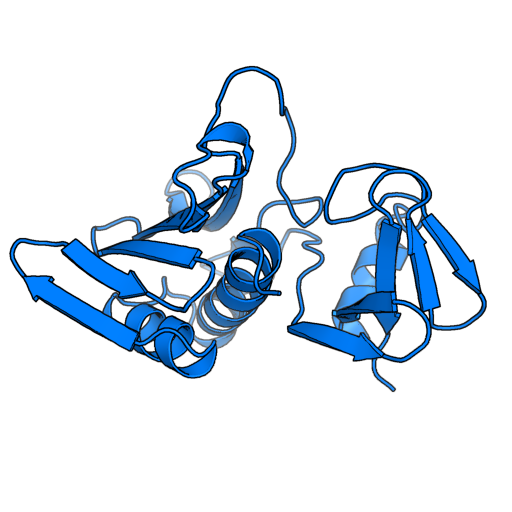M 637 N N . GLU A 1 83 ? -0.518 -9.708 2.493 1.00 95.56 83 GLU A N 1
ATOM 638 C CA . GLU A 1 83 ? -1.423 -9.250 3.540 1.00 95.56 83 GLU A CA 1
ATOM 639 C C . GLU A 1 83 ? -1.298 -7.732 3.691 1.00 95.56 83 GLU A C 1
ATOM 641 O O . GLU A 1 83 ? -0.200 -7.198 3.833 1.00 95.56 83 GLU A O 1
ATOM 646 N N . VAL A 1 84 ? -2.429 -7.028 3.659 1.00 97.75 84 VAL A N 1
ATOM 647 C CA . VAL A 1 84 ? -2.526 -5.599 3.979 1.00 97.75 84 VAL A CA 1
ATOM 648 C C . VAL A 1 84 ? -3.202 -5.468 5.336 1.00 97.75 84 VAL A C 1
ATOM 650 O O . VAL A 1 84 ? -4.381 -5.804 5.481 1.00 97.75 84 VAL A O 1
ATOM 653 N N . ILE A 1 85 ? -2.467 -4.986 6.332 1.00 97.00 85 ILE A N 1
ATOM 654 C CA . ILE A 1 85 ? -2.880 -5.014 7.737 1.00 97.00 85 ILE A CA 1
ATOM 655 C C . ILE A 1 85 ? -2.917 -3.588 8.266 1.00 97.00 85 ILE A C 1
ATOM 657 O O . ILE A 1 85 ? -1.923 -2.885 8.172 1.00 97.00 85 ILE A O 1
ATOM 661 N N . ALA A 1 86 ? -4.033 -3.157 8.853 1.00 97.81 86 ALA A N 1
ATOM 662 C CA . ALA A 1 86 ? -4.145 -1.862 9.518 1.00 97.81 86 ALA A CA 1
ATOM 663 C C . ALA A 1 86 ? -4.662 -2.004 10.951 1.00 97.81 86 ALA A C 1
ATOM 665 O O . ALA A 1 86 ? -5.690 -2.640 11.192 1.00 97.81 86 ALA A O 1
ATOM 666 N N . TYR A 1 87 ? -3.984 -1.387 11.915 1.00 97.25 87 TYR A N 1
ATOM 667 C CA . TYR A 1 87 ? -4.336 -1.485 13.331 1.00 97.25 87 TYR A CA 1
ATOM 668 C C . TYR A 1 87 ? -3.914 -0.245 14.123 1.00 97.25 87 TYR A C 1
ATOM 670 O O . TYR A 1 87 ? -3.152 0.597 13.661 1.00 97.25 87 TYR A O 1
ATOM 678 N N . HIS A 1 88 ? -4.441 -0.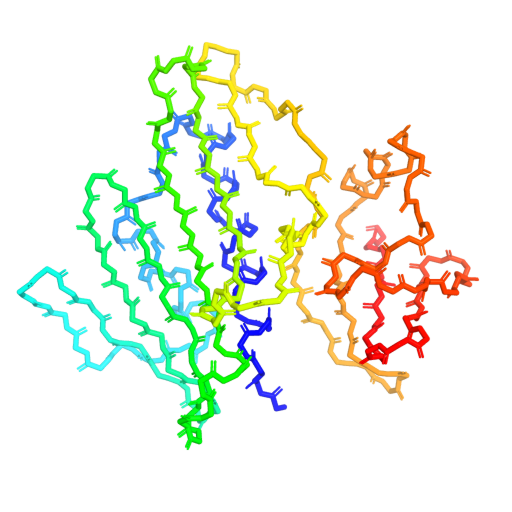115 15.339 1.00 96.38 88 HIS A N 1
ATOM 679 C CA . HIS A 1 88 ? -4.039 0.932 16.275 1.00 96.38 88 HIS A CA 1
ATOM 680 C C . HIS A 1 88 ? -3.011 0.370 17.260 1.00 96.38 88 HIS A C 1
ATOM 682 O O . HIS A 1 88 ? -3.344 -0.477 18.096 1.00 96.38 88 HIS A O 1
ATOM 688 N N . ASP A 1 89 ? -1.781 0.881 17.202 1.00 96.25 89 ASP A N 1
ATOM 689 C CA . ASP A 1 89 ? -0.777 0.627 18.228 1.00 96.25 89 ASP A CA 1
ATOM 690 C C . ASP A 1 89 ? -0.981 1.577 19.415 1.00 96.25 89 ASP A C 1
ATOM 692 O O . ASP A 1 89 ? -0.677 2.770 19.363 1.00 96.25 89 ASP A O 1
ATOM 696 N N . ARG A 1 90 ? -1.490 1.031 20.523 1.00 93.44 90 ARG A N 1
ATOM 697 C CA . ARG A 1 90 ? -1.791 1.808 21.736 1.00 93.44 90 ARG A CA 1
ATOM 698 C C . ARG A 1 90 ? -0.549 2.281 22.494 1.00 93.44 90 ARG A C 1
ATOM 700 O O . ARG A 1 90 ? -0.679 3.155 23.344 1.00 93.44 90 ARG A O 1
ATOM 707 N N . LYS A 1 91 ? 0.621 1.670 22.274 1.00 94.38 91 LYS A N 1
ATOM 708 C CA . LYS A 1 91 ? 1.869 2.071 22.943 1.00 94.38 91 LYS A CA 1
ATOM 709 C C . LYS A 1 91 ? 2.490 3.269 22.240 1.00 94.38 91 LYS A C 1
ATOM 711 O O . LYS A 1 91 ? 2.985 4.160 22.920 1.00 94.38 91 LYS A O 1
ATOM 716 N N . LEU A 1 92 ? 2.446 3.270 20.910 1.00 93.75 92 LEU A N 1
ATOM 717 C CA . LEU A 1 92 ? 2.890 4.391 20.083 1.00 93.75 92 LEU A CA 1
ATOM 718 C C . LEU A 1 92 ? 1.830 5.495 19.983 1.00 93.75 92 LEU A C 1
ATOM 720 O O . LEU A 1 92 ? 2.173 6.628 19.679 1.00 93.75 92 LEU A O 1
ATOM 724 N N . ASN A 1 93 ? 0.566 5.179 20.292 1.00 95.50 93 ASN A N 1
ATOM 725 C CA . ASN A 1 93 ? -0.584 6.046 20.029 1.00 95.50 93 ASN A CA 1
ATOM 726 C C . ASN A 1 93 ? -0.650 6.440 18.542 1.00 95.50 93 ASN A C 1
ATOM 728 O O . ASN A 1 93 ? -0.847 7.603 18.189 1.00 95.50 93 ASN A O 1
ATOM 732 N N . SER A 1 94 ? -0.482 5.438 17.677 1.00 97.88 94 SER A N 1
ATOM 733 C CA . SER A 1 94 ? -0.399 5.616 16.227 1.00 97.88 94 SER A CA 1
ATOM 734 C C . SER A 1 94 ? -1.260 4.594 15.495 1.00 97.88 94 SER A C 1
ATOM 736 O O . SER A 1 94 ? -1.479 3.471 15.959 1.00 97.88 94 SER A O 1
ATOM 738 N N . LEU A 1 95 ? -1.755 4.985 14.326 1.00 97.94 95 LEU A N 1
ATOM 739 C CA . LEU A 1 95 ? -2.348 4.072 13.360 1.00 97.94 95 LEU A CA 1
ATOM 740 C C . LEU A 1 95 ? -1.230 3.501 12.496 1.00 97.94 95 LEU A C 1
ATOM 742 O O . LEU A 1 95 ? -0.457 4.261 11.916 1.00 97.94 95 LEU A O 1
ATOM 746 N N . ILE A 1 96 ? -1.174 2.179 12.406 1.00 97.88 96 ILE A N 1
ATOM 747 C CA . ILE A 1 96 ? -0.182 1.445 11.628 1.00 97.88 96 ILE A CA 1
ATOM 748 C C . ILE A 1 96 ? -0.874 0.793 10.437 1.00 97.88 96 ILE A C 1
ATOM 750 O O . ILE A 1 96 ? -1.987 0.281 10.582 1.00 97.88 96 ILE A O 1
ATOM 754 N N . LEU A 1 97 ? -0.228 0.826 9.275 1.00 98.06 97 LEU A N 1
ATOM 755 C CA . LEU A 1 97 ? -0.616 0.057 8.100 1.00 98.06 97 LEU A CA 1
ATOM 756 C C . LEU A 1 97 ? 0.618 -0.570 7.439 1.00 98.06 97 LEU A C 1
ATOM 758 O O . LEU A 1 97 ? 1.578 0.123 7.110 1.00 98.06 97 LEU A O 1
ATOM 762 N N . GLU A 1 98 ? 0.559 -1.878 7.232 1.00 96.75 98 GLU A N 1
ATOM 763 C CA . GLU A 1 98 ? 1.639 -2.726 6.728 1.00 96.75 98 GLU A CA 1
ATOM 764 C C . GLU A 1 98 ? 1.190 -3.512 5.494 1.00 96.75 98 GLU A C 1
ATOM 766 O O . GLU A 1 98 ? 0.006 -3.818 5.330 1.00 96.75 98 GLU A O 1
ATOM 771 N N . ILE A 1 99 ? 2.152 -3.838 4.633 1.00 96.56 99 ILE A N 1
ATOM 772 C CA . ILE A 1 99 ? 2.002 -4.755 3.508 1.00 96.56 99 ILE A CA 1
ATOM 773 C C . ILE A 1 99 ? 3.112 -5.798 3.612 1.00 96.56 99 ILE A C 1
ATOM 775 O O . ILE A 1 99 ? 4.291 -5.486 3.416 1.00 96.56 99 ILE A O 1
ATOM 779 N N . LEU A 1 100 ? 2.724 -7.035 3.891 1.00 93.62 100 LEU A N 1
ATOM 780 C CA . LEU A 1 100 ? 3.643 -8.138 4.153 1.00 93.62 100 LEU A CA 1
ATOM 781 C C . LEU A 1 100 ? 3.372 -9.289 3.180 1.00 93.62 100 LEU A C 1
ATOM 783 O O . LEU A 1 100 ? 2.222 -9.498 2.792 1.00 93.62 100 LEU A O 1
ATOM 787 N N . PRO A 1 101 ? 4.384 -10.060 2.765 1.00 90.44 101 PRO A N 1
ATOM 788 C CA . PRO A 1 101 ? 4.145 -11.350 2.133 1.00 90.44 101 PRO A CA 1
ATOM 789 C C . PRO A 1 101 ? 3.422 -12.293 3.099 1.00 90.44 101 PRO A C 1
ATOM 791 O O . PRO A 1 101 ? 3.797 -12.399 4.262 1.00 90.44 101 PRO A O 1
ATOM 794 N N . ALA A 1 102 ? 2.405 -13.008 2.619 1.00 85.56 102 ALA A N 1
ATOM 795 C CA . ALA A 1 102 ? 1.648 -13.959 3.440 1.00 85.56 102 ALA A CA 1
ATOM 796 C C . ALA A 1 102 ? 2.471 -15.218 3.796 1.00 85.56 102 ALA A C 1
ATOM 798 O O . ALA A 1 102 ? 2.087 -16.019 4.651 1.00 85.56 102 ALA A O 1
ATOM 799 N N . ASN A 1 103 ? 3.602 -15.434 3.116 1.00 75.81 103 ASN A N 1
ATOM 800 C CA . ASN A 1 103 ? 4.568 -16.485 3.405 1.00 75.81 103 ASN A CA 1
ATOM 801 C C . ASN A 1 103 ? 5.705 -15.949 4.295 1.00 75.81 103 ASN A C 1
ATOM 803 O O . ASN A 1 103 ? 6.764 -15.541 3.831 1.00 75.81 103 ASN A O 1
ATOM 807 N N . ASP A 1 104 ? 5.489 -16.051 5.601 1.00 62.00 104 ASP A N 1
ATOM 808 C CA . ASP A 1 104 ? 6.325 -15.585 6.723 1.00 62.00 104 ASP A CA 1
ATOM 809 C C . ASP A 1 104 ? 7.769 -16.159 6.815 1.00 62.00 104 ASP A C 1
ATOM 811 O O . ASP A 1 104 ? 8.402 -16.100 7.868 1.00 62.00 104 ASP A O 1
ATOM 815 N N . LEU A 1 105 ? 8.302 -16.804 5.768 1.00 55.62 105 LEU A N 1
ATOM 816 C CA . LEU A 1 105 ? 9.545 -17.581 5.871 1.00 55.62 105 LEU A CA 1
ATOM 817 C C . LEU A 1 105 ? 10.829 -16.811 5.532 1.00 55.62 105 LEU A C 1
ATOM 819 O O . LEU A 1 105 ? 11.878 -17.221 6.025 1.00 55.62 105 LEU A O 1
ATOM 823 N N . GLU A 1 106 ? 10.797 -15.737 4.729 1.00 50.75 106 GLU A N 1
ATOM 824 C CA . GLU A 1 106 ? 12.050 -15.142 4.207 1.00 50.75 106 GLU A CA 1
ATOM 825 C C . GLU A 1 106 ? 12.060 -13.611 4.000 1.00 50.75 106 GLU A C 1
ATOM 827 O O . GLU A 1 106 ? 13.090 -13.076 3.589 1.00 50.75 106 GLU A O 1
ATOM 832 N N . TYR A 1 107 ? 10.977 -12.875 4.285 1.00 59.84 107 TYR A N 1
ATOM 833 C CA . TYR A 1 107 ? 10.929 -11.425 4.035 1.00 59.84 107 TYR A CA 1
ATOM 834 C C . TYR A 1 107 ? 10.896 -10.611 5.335 1.00 59.84 107 TYR A C 1
ATOM 836 O O . TYR A 1 107 ? 9.880 -10.550 6.015 1.00 59.84 107 TYR A O 1
ATOM 844 N N . GLU A 1 108 ? 12.009 -9.953 5.668 1.00 61.00 108 GLU A N 1
ATOM 845 C CA . GLU A 1 108 ? 12.135 -9.089 6.860 1.00 61.00 108 GLU A CA 1
ATOM 846 C C . GLU A 1 108 ? 11.681 -7.630 6.613 1.00 61.00 108 GLU A C 1
ATOM 848 O O . GLU A 1 108 ? 11.950 -6.748 7.428 1.00 61.00 108 GLU A O 1
ATOM 853 N N . GLY A 1 109 ? 11.026 -7.342 5.480 1.00 74.62 109 GLY A N 1
ATOM 854 C CA . GLY A 1 109 ? 10.685 -5.980 5.051 1.00 74.62 109 GLY A CA 1
ATOM 855 C C . GLY A 1 109 ? 9.186 -5.689 4.970 1.00 74.62 109 GLY A C 1
ATOM 856 O O . GLY A 1 109 ? 8.354 -6.589 4.943 1.00 74.62 109 GLY A O 1
ATOM 857 N N . ASN A 1 110 ? 8.843 -4.405 4.858 1.00 88.38 110 ASN A N 1
ATOM 858 C CA . ASN A 1 110 ? 7.507 -3.956 4.473 1.00 88.38 110 ASN A CA 1
ATOM 859 C C . ASN A 1 110 ? 7.510 -3.545 2.992 1.00 88.38 110 ASN A C 1
ATOM 861 O O . ASN A 1 110 ? 8.373 -2.777 2.553 1.00 88.38 110 ASN A O 1
ATOM 865 N N . ILE A 1 111 ? 6.522 -4.002 2.223 1.00 93.19 111 ILE A N 1
ATOM 866 C CA . ILE A 1 111 ? 6.323 -3.520 0.854 1.00 93.19 111 ILE A CA 1
ATOM 867 C C . ILE A 1 111 ? 5.868 -2.056 0.913 1.00 93.19 111 ILE A C 1
ATOM 869 O O . ILE A 1 111 ? 4.884 -1.708 1.560 1.00 93.19 111 ILE A O 1
ATOM 873 N N . GLY A 1 112 ? 6.588 -1.188 0.209 1.00 92.69 112 GLY A N 1
ATOM 874 C CA . GLY A 1 112 ? 6.521 0.265 0.366 1.00 92.69 112 GLY A CA 1
ATOM 875 C C . GLY A 1 112 ? 7.685 0.844 1.179 1.00 92.69 112 GLY A C 1
ATOM 876 O O . GLY A 1 112 ? 7.617 2.013 1.545 1.00 92.69 112 GLY A O 1
ATOM 877 N N . LEU A 1 113 ? 8.746 0.060 1.424 1.00 91.62 113 LEU A N 1
ATOM 878 C CA . LEU A 1 113 ? 9.947 0.356 2.232 1.00 91.62 113 LEU A CA 1
ATOM 879 C C . LEU A 1 113 ? 9.698 0.434 3.739 1.00 91.62 113 LEU A C 1
ATOM 881 O O . LEU A 1 113 ? 10.400 -0.214 4.509 1.00 91.62 113 LEU A O 1
ATOM 885 N N . GLU A 1 114 ? 8.705 1.209 4.157 1.00 94.19 114 GLU A N 1
ATOM 886 C CA . GLU A 1 114 ? 8.349 1.411 5.561 1.00 94.19 114 GLU A CA 1
ATOM 887 C C . GLU A 1 114 ? 6.842 1.231 5.753 1.00 94.19 114 GLU A C 1
ATOM 889 O O . GLU A 1 114 ? 6.079 1.531 4.826 1.00 94.19 114 GLU A O 1
ATOM 894 N N . PRO A 1 115 ? 6.396 0.759 6.932 1.00 95.62 115 PRO A N 1
ATOM 895 C CA . PRO A 1 115 ? 4.986 0.802 7.286 1.00 95.62 115 PRO A CA 1
ATOM 896 C C . PRO A 1 115 ? 4.487 2.247 7.288 1.00 95.62 115 PRO A C 1
ATOM 898 O O . PRO A 1 115 ? 5.237 3.190 7.529 1.00 95.62 115 PRO A O 1
ATOM 901 N N . VAL A 1 116 ? 3.193 2.423 7.068 1.00 97.81 116 VAL A N 1
ATOM 902 C CA . VAL A 1 116 ? 2.511 3.696 7.292 1.00 97.81 116 VAL A CA 1
ATOM 903 C C . VAL A 1 116 ? 2.306 3.860 8.797 1.00 97.81 116 VAL A C 1
ATOM 905 O O . VAL A 1 116 ? 1.592 3.067 9.404 1.00 97.81 116 VAL A O 1
ATOM 908 N N . ILE A 1 117 ? 2.887 4.902 9.389 1.00 97.81 117 ILE A N 1
ATOM 909 C CA . ILE A 1 117 ? 2.754 5.245 10.809 1.00 97.81 117 ILE A CA 1
ATOM 910 C C . ILE A 1 117 ? 2.151 6.644 10.916 1.00 97.81 117 ILE A C 1
ATOM 912 O O . ILE A 1 117 ? 2.810 7.634 10.607 1.00 97.81 117 ILE A O 1
ATOM 916 N N . VAL A 1 118 ? 0.892 6.738 11.344 1.00 97.94 118 VAL A N 1
ATOM 917 C CA . VAL A 1 118 ? 0.197 8.020 11.539 1.00 97.94 118 VAL A CA 1
ATOM 918 C C . VAL A 1 118 ? -0.007 8.271 13.024 1.00 97.94 118 VAL A C 1
ATOM 920 O O . VAL A 1 118 ? -0.742 7.534 13.683 1.00 97.94 118 VAL A O 1
ATOM 923 N N . ASN A 1 119 ? 0.596 9.335 13.543 1.00 96.56 119 ASN A N 1
ATOM 924 C CA . ASN A 1 119 ? 0.427 9.753 14.929 1.00 96.56 119 ASN A CA 1
ATOM 925 C C . ASN A 1 119 ? -1.028 10.186 15.181 1.00 96.56 119 ASN A C 1
ATOM 927 O O . ASN A 1 119 ? -1.548 11.052 14.476 1.00 96.56 119 ASN A O 1
ATOM 931 N N . LEU A 1 120 ? -1.712 9.618 16.181 1.00 93.94 120 LEU A N 1
ATOM 932 C CA . LEU A 1 120 ? -3.124 9.947 16.431 1.00 93.94 120 LEU A CA 1
ATOM 933 C C . LEU A 1 120 ? -3.339 11.331 17.047 1.00 93.94 120 LEU A C 1
ATOM 935 O O . LEU A 1 120 ? -4.421 11.905 16.906 1.00 93.94 120 LEU A O 1
ATOM 939 N N . GLU A 1 121 ? -2.334 11.873 17.728 1.00 89.62 121 GLU A N 1
ATOM 940 C CA . GLU A 1 121 ? -2.401 13.200 18.332 1.00 89.62 121 GLU A CA 1
ATOM 941 C C . GLU A 1 121 ? -2.258 14.282 17.254 1.00 89.62 121 GLU A C 1
ATOM 943 O O . GLU A 1 121 ? -3.145 15.127 17.079 1.00 89.62 121 GLU A O 1
ATOM 948 N N . THR A 1 122 ? -1.187 14.221 16.459 1.00 91.06 122 THR A N 1
ATOM 949 C CA . THR A 1 122 ? -0.885 15.249 15.450 1.00 91.06 122 THR A CA 1
ATOM 950 C C . THR A 1 122 ? -1.597 14.990 14.121 1.00 91.06 122 THR A C 1
ATOM 952 O O . THR A 1 122 ? -2.082 15.930 13.485 1.00 91.06 122 THR A O 1
ATOM 955 N N . GLY A 1 123 ? -1.808 13.725 13.751 1.00 87.75 123 GLY A N 1
ATOM 956 C CA . GLY A 1 123 ? -2.236 13.304 12.411 1.00 87.75 123 GLY A CA 1
ATOM 957 C C . GLY A 1 123 ? -1.100 13.276 11.391 1.00 87.75 123 GLY A C 1
ATOM 958 O O . GLY A 1 123 ? -1.363 13.140 10.199 1.00 87.75 123 GLY A O 1
ATOM 959 N N . GLU A 1 124 ? 0.141 13.461 11.836 1.00 94.00 124 GLU A N 1
ATOM 960 C CA . GLU A 1 124 ? 1.309 13.477 10.963 1.00 94.00 124 GLU A CA 1
ATOM 961 C C . GLU A 1 124 ? 1.738 12.052 10.607 1.00 94.00 124 GLU A C 1
ATOM 963 O O . GLU A 1 124 ? 1.637 11.127 11.416 1.00 94.00 124 GLU A O 1
ATOM 968 N N . LEU A 1 125 ? 2.217 11.891 9.374 1.00 95.81 125 LEU A N 1
ATOM 969 C CA . LEU A 1 125 ? 2.849 10.667 8.900 1.00 95.81 125 LEU A CA 1
ATOM 970 C C . LEU A 1 125 ? 4.308 10.659 9.391 1.00 95.81 125 LEU A C 1
ATOM 972 O O . LEU A 1 125 ? 5.118 11.450 8.916 1.00 95.81 125 LEU A O 1
ATOM 976 N N . GLU A 1 126 ? 4.627 9.789 10.350 1.00 95.31 126 GLU A N 1
ATOM 977 C CA . GLU A 1 126 ? 5.941 9.694 11.019 1.00 95.31 126 GLU A CA 1
ATOM 978 C C . GLU A 1 126 ? 6.937 8.776 10.284 1.00 95.31 126 GLU A C 1
ATOM 980 O O . GLU A 1 126 ? 8.079 8.611 10.705 1.00 95.31 126 GLU A O 1
ATOM 985 N N . SER A 1 127 ? 6.496 8.175 9.183 1.00 94.88 127 SER A N 1
ATOM 986 C CA . SER A 1 127 ? 7.224 7.217 8.347 1.00 94.88 127 SER A CA 1
ATOM 987 C C . SER A 1 127 ? 7.309 7.701 6.897 1.00 94.88 127 SER A C 1
ATOM 989 O O . SER A 1 127 ? 6.587 8.614 6.492 1.00 94.88 127 SER A O 1
ATOM 991 N N . THR A 1 128 ? 8.108 7.033 6.064 1.00 95.56 128 THR A N 1
ATOM 992 C CA . THR A 1 128 ? 8.263 7.363 4.635 1.00 95.56 128 THR A CA 1
ATOM 993 C C . THR A 1 128 ? 7.818 6.224 3.699 1.00 95.56 128 THR A C 1
ATOM 995 O O . THR A 1 128 ? 8.617 5.731 2.900 1.00 95.56 128 THR A O 1
ATOM 998 N N . PRO A 1 129 ? 6.543 5.791 3.754 1.00 96.69 129 PRO A N 1
ATOM 999 C CA . PRO A 1 129 ? 6.028 4.745 2.883 1.00 96.69 129 PRO A CA 1
ATOM 1000 C C . PRO A 1 129 ? 5.959 5.236 1.431 1.00 96.69 129 PRO A C 1
ATOM 1002 O O . PRO A 1 129 ? 5.543 6.364 1.148 1.00 96.69 129 PRO A O 1
ATOM 1005 N N . VAL A 1 130 ? 6.326 4.368 0.491 1.00 97.25 130 VAL A N 1
ATOM 1006 C CA . VAL A 1 130 ? 6.271 4.645 -0.951 1.00 97.25 130 VAL A CA 1
ATOM 1007 C C . VAL A 1 130 ? 5.124 3.854 -1.570 1.00 97.25 130 VAL A C 1
ATOM 1009 O O . VAL A 1 130 ? 5.277 2.696 -1.953 1.00 97.25 130 VAL A O 1
ATOM 1012 N N . LEU A 1 131 ? 3.960 4.498 -1.659 1.00 97.69 131 LEU A N 1
ATOM 1013 C CA . LEU A 1 131 ? 2.711 3.908 -2.144 1.00 97.69 131 LEU A CA 1
ATOM 1014 C C . LEU A 1 131 ? 2.126 4.733 -3.299 1.00 97.69 131 LEU A C 1
ATOM 1016 O O . LEU A 1 131 ? 2.378 5.933 -3.413 1.00 97.69 131 LEU A O 1
ATOM 1020 N N . GLY A 1 132 ? 1.318 4.101 -4.148 1.00 97.19 132 GLY A N 1
ATOM 1021 C CA . GLY A 1 132 ? 0.755 4.726 -5.345 1.00 97.19 132 GLY A CA 1
ATOM 1022 C C . GLY A 1 132 ? -0.181 3.797 -6.114 1.00 97.19 132 GLY A C 1
ATOM 1023 O O . GLY A 1 132 ? -0.532 2.723 -5.629 1.00 97.19 132 GLY A O 1
ATOM 1024 N N . ASP A 1 133 ? -0.574 4.212 -7.315 1.00 96.94 133 ASP A N 1
ATOM 1025 C CA . ASP A 1 133 ? -1.329 3.382 -8.262 1.00 96.94 133 ASP A CA 1
ATOM 1026 C C . ASP A 1 133 ? -0.388 2.807 -9.328 1.00 96.94 133 ASP A C 1
ATOM 1028 O O . ASP A 1 133 ? 0.713 3.316 -9.523 1.00 96.94 133 ASP A O 1
ATOM 1032 N N . PHE A 1 134 ? -0.810 1.768 -10.048 1.00 95.81 134 PHE A N 1
ATOM 1033 C CA . PHE A 1 134 ? -0.024 1.224 -11.155 1.00 95.81 134 PHE A CA 1
ATOM 1034 C C . PHE A 1 134 ? -0.539 1.681 -12.522 1.00 95.81 134 PHE A C 1
ATOM 1036 O O . PHE A 1 134 ? -1.744 1.720 -12.765 1.00 95.81 134 PHE A O 1
ATOM 1043 N N . GLU A 1 135 ? 0.390 1.962 -13.436 1.00 94.50 135 GLU A N 1
ATOM 1044 C CA . GLU A 1 135 ? 0.126 2.206 -14.855 1.00 94.50 135 GLU A CA 1
ATOM 1045 C C . GLU A 1 135 ? 0.965 1.253 -15.715 1.00 94.50 135 GLU A C 1
ATOM 1047 O O . GLU A 1 135 ? 2.171 1.110 -15.508 1.00 94.50 135 GLU A O 1
ATOM 1052 N N . GLU A 1 136 ? 0.338 0.643 -16.719 1.00 91.94 136 GLU A N 1
ATOM 1053 C CA . GLU A 1 136 ? 1.039 -0.064 -17.791 1.00 91.94 136 GLU A CA 1
ATOM 1054 C C . GLU A 1 136 ? 1.251 0.896 -18.964 1.00 91.94 136 GLU A C 1
ATOM 1056 O O . GLU A 1 136 ? 0.297 1.478 -19.487 1.00 91.94 136 GLU A O 1
ATOM 1061 N N . ASP A 1 137 ? 2.501 1.065 -19.389 1.00 86.50 137 ASP A N 1
ATOM 1062 C CA . ASP A 1 137 ? 2.828 1.743 -20.637 1.00 86.50 137 ASP A CA 1
ATOM 1063 C C . ASP A 1 137 ? 3.741 0.866 -21.511 1.00 86.50 137 ASP A C 1
ATOM 1065 O O . ASP A 1 137 ? 4.089 -0.264 -21.172 1.00 86.50 137 ASP A O 1
ATOM 1069 N N . LYS A 1 138 ? 4.106 1.366 -22.694 1.00 84.38 138 LYS A N 1
ATOM 1070 C CA . LYS A 1 138 ? 4.938 0.634 -23.665 1.00 84.38 138 LYS A CA 1
ATOM 1071 C C . LYS A 1 138 ? 6.321 0.221 -23.129 1.00 84.38 138 LYS A C 1
ATOM 1073 O O . LYS A 1 138 ? 6.954 -0.638 -23.736 1.00 84.38 138 LYS A O 1
ATOM 1078 N N . ASP A 1 139 ? 6.806 0.881 -22.078 1.00 83.62 139 ASP A N 1
ATOM 1079 C CA . ASP A 1 139 ? 8.135 0.691 -21.503 1.00 83.62 139 ASP A CA 1
ATOM 1080 C C . ASP A 1 139 ? 8.094 -0.255 -20.281 1.00 83.62 139 ASP A C 1
ATOM 1082 O O . ASP A 1 139 ? 9.153 -0.662 -19.801 1.00 83.62 139 ASP A O 1
ATOM 1086 N N . GLY A 1 140 ? 6.901 -0.627 -19.789 1.00 89.00 140 GLY A N 1
ATOM 1087 C CA . GLY A 1 140 ? 6.720 -1.564 -18.677 1.00 89.00 140 GLY A CA 1
ATOM 1088 C C . GLY A 1 140 ? 5.551 -1.227 -17.743 1.00 89.00 140 GLY A C 1
ATOM 1089 O O . GLY A 1 140 ? 4.680 -0.414 -18.055 1.00 89.00 140 GLY A O 1
ATOM 1090 N N . PHE A 1 141 ? 5.555 -1.865 -16.571 1.00 94.31 141 PHE A N 1
ATOM 1091 C CA . PHE A 1 141 ? 4.562 -1.676 -15.512 1.00 94.31 141 PHE A CA 1
ATOM 1092 C C . PHE A 1 141 ? 5.151 -0.791 -14.407 1.00 94.31 141 PHE A C 1
ATOM 1094 O O . PHE A 1 141 ? 6.201 -1.111 -13.846 1.00 94.31 141 PHE A O 1
ATOM 1101 N N . TYR A 1 142 ? 4.507 0.336 -14.106 1.00 96.44 142 TYR A N 1
ATOM 1102 C CA . TYR A 1 142 ? 5.064 1.385 -13.251 1.00 96.44 142 TYR A CA 1
ATOM 1103 C C . TYR A 1 142 ? 4.190 1.654 -12.032 1.00 96.44 142 TYR A C 1
ATOM 1105 O O . TYR A 1 142 ? 3.006 1.940 -12.181 1.00 96.44 142 TYR A O 1
ATOM 1113 N N . LEU A 1 143 ? 4.799 1.676 -10.844 1.00 97.44 143 LEU A N 1
ATOM 1114 C CA . LEU A 1 143 ? 4.227 2.323 -9.668 1.00 97.44 143 LEU A CA 1
ATOM 1115 C C . LEU A 1 143 ? 4.292 3.843 -9.862 1.00 97.44 143 LEU A C 1
ATOM 1117 O O . LEU A 1 143 ? 5.374 4.427 -9.948 1.00 97.44 143 LEU A O 1
ATOM 1121 N N . VAL A 1 144 ? 3.139 4.491 -9.931 1.00 97.50 144 VAL A N 1
ATOM 1122 C CA . VAL A 1 144 ? 3.000 5.935 -10.096 1.00 97.50 144 VAL A CA 1
ATOM 1123 C C . VAL A 1 144 ? 2.784 6.585 -8.738 1.00 97.50 144 VAL A C 1
ATOM 1125 O O . VAL A 1 144 ? 1.752 6.387 -8.098 1.00 97.50 144 VAL A O 1
ATOM 1128 N N . ILE A 1 145 ? 3.758 7.390 -8.321 1.00 97.44 145 ILE A N 1
ATOM 1129 C CA . ILE A 1 145 ? 3.749 8.111 -7.045 1.00 97.44 145 ILE A CA 1
ATOM 1130 C C . ILE A 1 145 ? 3.587 9.614 -7.266 1.00 97.44 145 ILE A C 1
ATOM 1132 O O . ILE A 1 145 ? 4.027 10.159 -8.283 1.00 97.44 145 ILE A O 1
ATOM 1136 N N . ASP A 1 146 ? 2.961 10.298 -6.312 1.00 95.88 146 ASP A N 1
ATOM 1137 C CA . ASP A 1 146 ? 2.874 11.757 -6.327 1.00 95.88 146 ASP A CA 1
ATOM 1138 C C . ASP A 1 146 ? 4.210 12.429 -5.962 1.00 95.88 146 ASP A C 1
ATOM 1140 O O . ASP A 1 146 ? 5.181 11.803 -5.517 1.00 95.88 146 ASP A O 1
ATOM 1144 N N . ARG A 1 147 ? 4.270 13.743 -6.199 1.00 94.88 147 ARG A N 1
ATOM 1145 C CA . ARG A 1 147 ? 5.471 14.542 -5.952 1.00 94.88 147 ARG A CA 1
ATOM 1146 C C . ARG A 1 147 ? 5.857 14.574 -4.474 1.00 94.88 147 ARG A C 1
ATOM 1148 O O . ARG A 1 147 ? 7.044 14.605 -4.173 1.00 94.88 147 ARG A O 1
ATOM 1155 N N . GLU A 1 148 ? 4.876 14.571 -3.580 1.00 94.12 148 GLU A N 1
ATOM 1156 C CA . GLU A 1 148 ? 5.086 14.650 -2.135 1.00 94.12 148 GLU A CA 1
ATOM 1157 C C . GLU A 1 148 ? 5.759 13.376 -1.613 1.00 94.12 148 GLU A C 1
ATOM 1159 O O . GLU A 1 148 ? 6.777 13.435 -0.928 1.00 94.12 148 GLU A O 1
ATOM 1164 N N . THR A 1 149 ? 5.250 12.220 -2.035 1.00 95.69 149 THR A N 1
ATOM 1165 C CA . THR A 1 149 ? 5.808 10.896 -1.751 1.00 95.69 149 THR A CA 1
ATOM 1166 C C . THR A 1 149 ? 7.232 10.777 -2.274 1.00 95.69 149 THR A C 1
ATOM 1168 O O . THR A 1 149 ? 8.113 10.309 -1.555 1.00 95.69 149 THR A O 1
ATOM 1171 N N . PHE A 1 150 ? 7.486 11.257 -3.494 1.00 96.12 150 PHE A N 1
ATOM 1172 C CA . PHE A 1 150 ? 8.833 11.266 -4.055 1.00 96.12 150 PHE A CA 1
ATOM 1173 C C . PHE A 1 150 ? 9.811 12.137 -3.252 1.00 96.12 150 PHE A C 1
ATOM 1175 O O . PHE A 1 150 ? 10.931 11.699 -2.999 1.00 96.12 150 PHE A O 1
ATOM 1182 N N . GLU A 1 151 ? 9.424 13.354 -2.855 1.00 95.00 151 GLU A N 1
ATOM 1183 C CA . GLU A 1 151 ? 10.327 14.225 -2.092 1.00 95.00 151 GLU A CA 1
ATOM 1184 C C . GLU A 1 151 ? 10.594 13.678 -0.684 1.00 95.00 151 GLU A C 1
ATOM 1186 O O . GLU A 1 151 ? 11.758 13.631 -0.295 1.00 95.00 151 GLU A O 1
ATOM 1191 N N . ARG A 1 152 ? 9.587 13.146 0.028 1.00 94.19 152 ARG A N 1
ATOM 1192 C CA . ARG A 1 152 ? 9.827 12.472 1.321 1.00 94.19 152 ARG A CA 1
ATOM 1193 C C . ARG A 1 152 ? 10.805 11.307 1.175 1.00 94.19 152 ARG A C 1
ATOM 1195 O O . ARG A 1 152 ? 11.783 11.205 1.910 1.00 94.19 152 ARG A O 1
ATOM 1202 N N . TRP A 1 153 ? 10.579 10.448 0.180 1.00 94.75 153 TRP A N 1
ATOM 1203 C CA . TRP A 1 153 ? 11.448 9.301 -0.088 1.00 94.75 153 TRP A CA 1
ATOM 1204 C C . TRP A 1 153 ? 12.882 9.723 -0.439 1.00 94.75 153 TRP A C 1
ATOM 1206 O O . TRP A 1 153 ? 13.853 9.099 -0.003 1.00 94.75 153 TRP A O 1
ATOM 1216 N N . LYS A 1 154 ? 13.026 10.831 -1.171 1.00 93.62 154 LYS A N 1
ATOM 1217 C CA . LYS A 1 154 ? 14.316 11.453 -1.468 1.00 93.62 154 LYS A CA 1
ATOM 1218 C C . LYS A 1 154 ? 15.025 11.989 -0.233 1.00 93.62 154 LYS A C 1
ATOM 1220 O O . LYS A 1 154 ? 16.230 11.776 -0.104 1.00 93.62 154 LYS A O 1
ATOM 1225 N N . GLU A 1 155 ? 14.309 12.671 0.649 1.00 93.38 155 GLU A N 1
ATOM 1226 C CA . GLU A 1 155 ? 14.853 13.222 1.893 1.00 93.38 155 GLU A CA 1
ATOM 1227 C C . GLU A 1 155 ? 15.316 12.122 2.855 1.00 93.38 155 GLU A C 1
ATOM 1229 O O . GLU A 1 155 ? 16.354 12.280 3.495 1.00 93.38 155 GLU A O 1
ATOM 1234 N N . ASN A 1 156 ? 14.635 10.970 2.865 1.00 90.25 156 ASN A N 1
ATOM 1235 C CA . ASN A 1 156 ? 15.037 9.788 3.636 1.00 90.25 156 ASN A CA 1
ATOM 1236 C C . ASN A 1 156 ? 16.293 9.077 3.072 1.00 90.25 156 ASN A C 1
ATOM 1238 O O . ASN A 1 156 ? 16.779 8.100 3.633 1.00 90.25 156 ASN A O 1
ATOM 1242 N N . GLY A 1 157 ? 16.843 9.543 1.942 1.00 86.62 157 GLY A N 1
ATOM 1243 C CA . GLY A 1 157 ? 18.122 9.073 1.399 1.00 86.62 157 GLY A CA 1
ATOM 1244 C C . GLY A 1 157 ? 18.089 7.699 0.720 1.00 86.62 157 GLY A C 1
ATOM 1245 O O . GLY A 1 157 ? 19.149 7.172 0.388 1.00 86.62 157 GLY A O 1
ATOM 1246 N N . ASN A 1 158 ? 16.903 7.131 0.469 1.00 86.06 158 ASN A N 1
ATOM 1247 C CA . ASN A 1 158 ? 16.745 5.745 0.010 1.00 86.06 158 ASN A CA 1
ATOM 1248 C C . ASN A 1 158 ? 16.220 5.598 -1.436 1.00 86.06 158 ASN A C 1
ATOM 1250 O O . ASN A 1 158 ? 15.594 4.598 -1.782 1.00 86.06 158 ASN A O 1
ATOM 1254 N N . LEU A 1 159 ? 16.457 6.581 -2.313 1.00 93.06 159 LEU A N 1
ATOM 1255 C CA . LEU A 1 159 ? 15.958 6.549 -3.703 1.00 93.06 159 LEU A CA 1
ATOM 1256 C C . LEU A 1 159 ? 16.487 5.382 -4.549 1.00 93.06 159 LEU A C 1
ATOM 1258 O O . LEU A 1 159 ? 15.933 5.107 -5.611 1.00 93.06 159 LEU A O 1
ATOM 1262 N N . GLY A 1 160 ? 17.572 4.730 -4.129 1.00 94.12 160 GLY A N 1
ATOM 1263 C CA . GLY A 1 160 ? 18.159 3.595 -4.843 1.00 94.12 160 GLY A CA 1
ATOM 1264 C C . GLY A 1 160 ? 17.429 2.268 -4.629 1.00 94.12 160 GLY A C 1
ATOM 1265 O O . GLY A 1 160 ? 17.693 1.335 -5.379 1.00 94.12 160 GLY A O 1
ATOM 1266 N N . THR A 1 161 ? 16.521 2.178 -3.654 1.00 94.56 161 THR A N 1
ATOM 1267 C CA . THR A 1 161 ? 15.905 0.908 -3.244 1.00 94.56 161 THR A CA 1
ATOM 1268 C C . THR A 1 161 ? 14.488 0.779 -3.782 1.00 94.56 161 THR A C 1
ATOM 1270 O O . THR A 1 161 ? 13.655 1.660 -3.593 1.00 94.56 161 THR A O 1
ATOM 1273 N N . CYS A 1 162 ? 14.181 -0.333 -4.441 1.00 95.25 162 CYS A N 1
ATOM 1274 C CA . CYS A 1 162 ? 12.861 -0.595 -4.990 1.00 95.25 162 CYS A CA 1
ATOM 1275 C C . CYS A 1 162 ? 11.827 -0.733 -3.865 1.00 95.25 162 CYS A C 1
ATOM 1277 O O . CYS A 1 162 ? 11.986 -1.605 -3.011 1.00 95.25 162 CYS A O 1
ATOM 1279 N N . PRO A 1 163 ? 10.722 0.034 -3.889 1.00 95.00 163 PRO A N 1
ATOM 1280 C CA . PRO A 1 163 ? 9.698 -0.068 -2.855 1.00 95.00 163 PRO A CA 1
ATOM 1281 C C . PRO A 1 163 ? 8.908 -1.378 -2.905 1.00 95.00 163 PRO A C 1
ATOM 1283 O O . PRO A 1 163 ? 8.216 -1.697 -1.949 1.00 95.00 163 PRO A O 1
ATOM 1286 N N . LEU A 1 164 ? 8.992 -2.141 -3.998 1.00 93.81 164 LEU A N 1
ATOM 1287 C CA . LEU A 1 164 ? 8.208 -3.364 -4.177 1.00 93.81 164 LEU A CA 1
ATOM 1288 C C . LEU A 1 164 ? 8.963 -4.626 -3.753 1.00 93.81 164 LEU A C 1
ATOM 1290 O O . LEU A 1 164 ? 8.346 -5.542 -3.227 1.00 93.81 164 LEU A O 1
ATOM 1294 N N . CYS A 1 165 ? 10.278 -4.688 -3.989 1.00 91.69 165 CYS A N 1
ATOM 1295 C CA . CYS A 1 165 ? 11.081 -5.885 -3.708 1.00 91.69 165 CYS A CA 1
ATOM 1296 C C . CYS A 1 165 ? 12.370 -5.626 -2.913 1.00 91.69 165 CYS A C 1
ATOM 1298 O O . CYS A 1 165 ? 13.053 -6.581 -2.563 1.00 91.69 165 CYS A O 1
ATOM 1300 N N . GLY A 1 166 ? 12.740 -4.367 -2.649 1.00 91.38 166 GLY A N 1
ATOM 1301 C CA . GLY A 1 166 ? 14.002 -4.016 -1.984 1.00 91.38 166 GLY A CA 1
ATOM 1302 C C . GLY A 1 166 ? 15.256 -4.052 -2.874 1.00 91.38 166 GLY A C 1
ATOM 1303 O O . GLY A 1 166 ? 16.347 -3.788 -2.381 1.00 91.38 166 GLY A O 1
ATOM 1304 N N . GLY A 1 167 ? 15.119 -4.361 -4.168 1.00 92.31 167 GLY A N 1
ATOM 1305 C CA . GLY A 1 167 ? 16.218 -4.388 -5.144 1.00 92.31 167 GLY A CA 1
ATOM 1306 C C . GLY A 1 167 ? 16.728 -3.008 -5.580 1.00 92.31 167 GLY A C 1
ATOM 1307 O O . GLY A 1 167 ? 16.290 -1.977 -5.073 1.00 92.31 167 GLY A O 1
ATOM 1308 N N . GLU A 1 168 ? 17.625 -2.963 -6.564 1.00 95.44 168 GLU A N 1
ATOM 1309 C CA . GLU A 1 168 ? 18.249 -1.719 -7.038 1.00 95.44 168 GLU A CA 1
ATOM 1310 C C . GLU A 1 168 ? 17.390 -1.004 -8.098 1.00 95.44 168 GLU A C 1
ATOM 1312 O O . GLU A 1 168 ? 16.869 -1.623 -9.032 1.00 95.44 168 GLU A O 1
ATOM 1317 N N . LEU A 1 169 ? 17.263 0.323 -7.981 1.00 96.81 169 LEU A N 1
ATOM 1318 C CA . LEU A 1 169 ? 16.589 1.195 -8.945 1.00 96.81 169 LEU A CA 1
ATOM 1319 C C . LEU A 1 169 ? 17.568 1.985 -9.815 1.00 96.81 169 LEU A C 1
ATOM 1321 O O . LEU A 1 169 ? 18.352 2.805 -9.335 1.00 96.81 169 LEU A O 1
ATOM 1325 N N . ALA A 1 170 ? 17.403 1.859 -11.131 1.00 96.00 170 ALA A N 1
ATOM 1326 C CA . ALA A 1 170 ? 18.089 2.681 -12.117 1.00 96.00 170 ALA A CA 1
ATOM 1327 C C . ALA A 1 170 ? 17.208 3.863 -12.560 1.00 96.00 170 ALA A C 1
ATOM 1329 O O . ALA A 1 170 ? 16.227 3.689 -13.288 1.00 96.00 170 ALA A O 1
ATOM 1330 N N . TRP A 1 171 ? 17.569 5.082 -12.147 1.00 95.38 171 TRP A N 1
ATOM 1331 C CA . TRP A 1 171 ? 16.826 6.308 -12.463 1.00 95.38 171 TRP A CA 1
ATOM 1332 C C . TRP A 1 171 ? 17.195 6.920 -13.820 1.00 95.38 171 TRP A C 1
ATOM 1334 O O . TRP A 1 171 ? 18.364 7.055 -14.185 1.00 95.38 171 TRP A O 1
ATOM 1344 N N . ARG A 1 172 ? 16.178 7.412 -14.534 1.00 92.50 172 ARG A N 1
ATOM 1345 C CA . ARG A 1 172 ? 16.298 8.255 -15.728 1.00 92.50 172 ARG A CA 1
ATOM 1346 C C . ARG A 1 172 ? 15.224 9.346 -15.716 1.00 92.50 172 ARG A C 1
ATOM 1348 O O . ARG A 1 172 ? 14.095 9.154 -16.167 1.00 92.50 172 ARG A O 1
ATOM 1355 N N . GLY A 1 173 ? 15.594 10.533 -15.237 1.00 90.94 173 GLY A N 1
ATOM 1356 C CA . GLY A 1 173 ? 14.661 11.654 -15.099 1.00 90.94 173 GLY A CA 1
ATOM 1357 C C . GLY A 1 173 ? 13.615 11.374 -14.017 1.00 90.94 173 GLY A C 1
ATOM 1358 O O . GLY A 1 173 ? 13.979 11.140 -12.873 1.00 90.94 173 GLY A O 1
ATOM 1359 N N . LYS A 1 174 ? 12.324 11.395 -14.379 1.00 92.69 174 LYS A N 1
ATOM 1360 C CA . LYS A 1 174 ? 11.191 11.124 -13.466 1.00 92.69 174 LYS A CA 1
ATOM 1361 C C . LYS A 1 174 ? 10.757 9.650 -13.416 1.00 92.69 174 LYS A C 1
ATOM 1363 O O . LYS A 1 174 ? 9.743 9.340 -12.795 1.00 92.69 174 LYS A O 1
ATOM 1368 N N . LYS A 1 175 ? 11.479 8.758 -14.099 1.00 95.12 175 LYS A N 1
ATOM 1369 C CA . LYS A 1 175 ? 11.219 7.314 -14.115 1.00 95.12 175 LYS A CA 1
ATOM 1370 C C . LYS A 1 175 ? 12.415 6.556 -13.538 1.00 95.12 175 LYS A C 1
ATOM 1372 O O . LYS A 1 175 ? 13.554 6.966 -13.757 1.00 95.12 175 LYS A O 1
ATOM 1377 N N . ALA A 1 176 ? 12.155 5.433 -12.887 1.00 95.88 176 ALA A N 1
ATOM 1378 C CA . ALA A 1 176 ? 13.138 4.429 -12.505 1.00 95.88 176 ALA A CA 1
ATOM 1379 C C . ALA A 1 176 ? 12.662 3.041 -12.933 1.00 95.88 176 ALA A C 1
ATOM 1381 O O . ALA A 1 176 ? 11.458 2.826 -13.075 1.00 95.88 176 ALA A O 1
ATOM 1382 N N . VAL A 1 177 ? 13.592 2.111 -13.123 1.00 96.69 177 VAL A N 1
ATOM 1383 C CA . VAL A 1 177 ? 13.299 0.686 -13.339 1.00 96.69 177 VAL A CA 1
ATOM 1384 C C . VAL A 1 177 ? 14.092 -0.125 -12.326 1.00 96.69 177 VAL A C 1
ATOM 1386 O O . VAL A 1 177 ? 15.274 0.153 -12.119 1.00 96.69 177 VAL A O 1
ATOM 1389 N N . CYS A 1 178 ? 13.445 -1.098 -11.689 1.00 96.31 178 CYS A N 1
ATOM 1390 C CA . CYS A 1 178 ? 14.113 -2.046 -10.813 1.00 96.31 178 CYS A CA 1
ATOM 1391 C C . CYS A 1 178 ? 14.829 -3.116 -11.631 1.00 96.31 178 CYS A C 1
ATOM 1393 O O . CYS A 1 178 ? 14.239 -3.717 -12.530 1.00 96.31 178 CYS A O 1
ATOM 1395 N N . LEU A 1 179 ? 16.096 -3.352 -11.304 1.00 95.25 179 LEU A N 1
ATOM 1396 C CA . LEU A 1 179 ? 16.932 -4.332 -11.993 1.00 95.25 179 LEU A CA 1
ATOM 1397 C C . LEU A 1 179 ? 16.624 -5.776 -11.566 1.00 95.25 179 LEU A C 1
ATOM 1399 O O . LEU A 1 179 ? 16.962 -6.702 -12.299 1.00 95.25 179 LEU A O 1
ATOM 1403 N N . ASP A 1 180 ? 15.950 -5.953 -10.427 1.00 93.44 180 ASP A N 1
ATOM 1404 C CA . ASP A 1 180 ? 15.644 -7.256 -9.836 1.00 93.44 180 ASP A CA 1
ATOM 1405 C C . ASP A 1 180 ? 14.238 -7.752 -10.202 1.00 93.44 180 ASP A C 1
ATOM 1407 O O . ASP A 1 180 ? 14.090 -8.850 -10.734 1.00 93.44 180 ASP A O 1
ATOM 1411 N N . CYS A 1 181 ? 13.193 -6.950 -9.953 1.00 92.31 181 CYS A N 1
ATOM 1412 C CA . CYS A 1 181 ? 11.800 -7.364 -10.190 1.00 92.31 181 CYS A CA 1
ATOM 1413 C C . CYS A 1 181 ? 11.203 -6.856 -11.512 1.00 92.31 181 CYS A C 1
ATOM 1415 O O . CYS A 1 181 ? 10.082 -7.218 -11.856 1.00 92.31 181 CYS A O 1
ATOM 1417 N N . GLY A 1 182 ? 11.910 -5.989 -12.245 1.00 92.88 182 GLY A N 1
ATOM 1418 C CA . GLY A 1 182 ? 11.462 -5.449 -13.535 1.00 92.88 182 GLY A CA 1
ATOM 1419 C C . GLY A 1 182 ? 10.367 -4.375 -13.466 1.00 92.88 182 GLY A C 1
ATOM 1420 O O . GLY A 1 182 ? 10.110 -3.715 -14.473 1.00 92.88 182 GLY A O 1
ATOM 1421 N N . TYR A 1 183 ? 9.755 -4.141 -12.302 1.00 94.75 183 TYR A N 1
ATOM 1422 C CA . TYR A 1 183 ? 8.814 -3.039 -12.105 1.00 94.75 183 TYR A CA 1
ATOM 1423 C C . TYR A 1 183 ? 9.508 -1.678 -12.180 1.00 94.75 183 TYR A C 1
ATOM 1425 O O . TYR A 1 183 ? 10.640 -1.496 -11.726 1.00 94.75 183 TYR A O 1
ATOM 1433 N N . GLY A 1 184 ? 8.798 -0.689 -12.713 1.00 95.94 184 GLY A N 1
ATOM 1434 C CA . GLY A 1 184 ? 9.236 0.697 -12.708 1.00 95.94 184 GLY A CA 1
ATOM 1435 C C . GLY A 1 184 ? 8.592 1.538 -11.610 1.00 95.94 184 GLY A C 1
ATOM 1436 O O . GLY A 1 184 ? 7.561 1.182 -11.049 1.00 95.94 184 GLY A O 1
ATOM 1437 N N . VAL A 1 185 ? 9.177 2.705 -11.347 1.00 97.06 185 VAL A N 1
ATOM 1438 C CA . VAL A 1 185 ? 8.564 3.780 -10.552 1.00 97.06 185 VAL A CA 1
ATOM 1439 C C . VAL A 1 185 ? 8.509 5.045 -11.402 1.00 97.06 185 VAL A C 1
ATOM 1441 O O . VAL A 1 185 ? 9.462 5.358 -12.116 1.00 97.06 185 VAL A O 1
ATOM 1444 N N . LYS A 1 186 ? 7.399 5.779 -11.360 1.00 96.12 186 LYS A N 1
ATOM 1445 C CA . LYS A 1 186 ? 7.179 7.014 -12.122 1.00 96.12 186 LYS A CA 1
ATOM 1446 C C . LYS A 1 186 ? 6.640 8.096 -11.195 1.00 96.12 186 LYS A C 1
ATOM 1448 O O . LYS A 1 186 ? 5.661 7.883 -10.490 1.00 96.12 186 LYS A O 1
ATOM 1453 N N . VAL A 1 187 ? 7.257 9.272 -11.223 1.00 96.31 187 VAL A N 1
ATOM 1454 C CA . VAL A 1 187 ? 6.773 10.431 -10.464 1.00 96.31 187 VAL A CA 1
ATOM 1455 C C . VAL A 1 187 ? 5.755 11.178 -11.316 1.00 96.31 187 VAL A C 1
ATOM 1457 O O . VAL A 1 187 ? 6.081 11.605 -12.428 1.00 96.31 187 VAL A O 1
ATOM 1460 N N . LYS A 1 188 ? 4.530 11.317 -10.806 1.00 89.62 188 LYS A N 1
ATOM 1461 C CA . LYS A 1 188 ? 3.466 12.094 -11.444 1.00 89.62 188 LYS A CA 1
ATOM 1462 C C . LYS A 1 188 ? 3.884 13.564 -11.526 1.00 89.62 188 LYS A C 1
ATOM 1464 O O . LYS A 1 188 ? 4.519 14.086 -10.606 1.00 89.62 188 LYS A O 1
ATOM 1469 N N . ASP A 1 189 ? 3.590 14.186 -12.665 1.00 69.56 189 ASP A N 1
ATOM 1470 C CA . ASP A 1 189 ? 3.862 15.608 -12.900 1.00 69.56 189 ASP A CA 1
ATOM 1471 C C . ASP A 1 189 ? 3.041 16.518 -11.982 1.00 69.56 189 ASP A C 1
ATOM 1473 O O . ASP A 1 189 ? 1.852 16.202 -11.737 1.00 69.56 189 ASP A O 1
#

pLDDT: mean 93.28, std 7.67, range [50.75, 98.69]

Organism: NCBI:txid1432656

Radius of gyration: 16.0 Å; chains: 1; bounding box: 39×36×47 Å

Secondary structure (DSSP, 8-state):
---THHHHHHHHHHHHHHHHHHSSPPPHHHHHHHHHHTT-EEEEEETTEEEEE-SSEEEEEEESSSEEEEEEETT--GGG-EEEEEEEETTTTEEEEEEEES-TTS--SBTTBS-EEEETTT--B-S-----EEEEETTEEEEEE-HHHHHHHHHTT-TTB-TTTS-BEEEETTEEEETTT--EEEE--

InterPro domains:
  IPR011011 Zinc finger, FYVE/PHD-type [SSF57903] (146-185)